Protein AF-A0A1Q3EH24-F1 (afdb_monomer_lite)

Organism: Lentinula edodes (NCBI:txid5353)

Radius of gyration: 20.01 Å; chains: 1; bounding box: 51×44×54 Å

Foldseek 3Di:
DDLVVLVVVLPFFPDKDFPLVVQVVCCVPVVDGAEEEEALLQLLVVQQVVQVVVPDHRDLVSSLVQSLVVLVVCLVSVHAYEHEYEAPDDFQFPVRVPPDPHDPVSVVVSVVSNVVSVHHYHYDPFPSLQVSLQAPGQEYEDPRSLVLLHPHQKYWYDQGCPDPRNITRIHGSVVCQVDPPARAHSLLSLQLCLQCPVRRGHHQPPQDSLQSNLVSPPCLSVVLLVLLVPDDQVVSQVCCLPPNLVVVLCCQAVVVVVSGVDRHNVSSVSRDSRPPPSSNSNRSRHHPDDDDDDD

pLDDT: mean 87.64, std 12.28, range [30.67, 98.25]

Secondary structure (DSSP, 8-state):
--HHHHHHHH-S-SEEEEHHHHHHHHHHHHSSPPEEEEEHHHHHHHHHHHHHHTSSPPPHHHHHHHHHHHHHHHHHTT-EEEEEEP-S--PPPTT-TT-S-S-HHHHHHHHHHHHHTT-EEEE-SS-HHHHHTTS-SSEEE---SGGGGS--S-EEE----SSSS-EEEEE-HHHHHH-SS----HHHHHHHHHHHTTTTS--STT--HHHHHHHTTSSHHHHHHHHHHHS-HHHHHHHIIIIIHHHHHHHHHH-TT--SSS--HHHHHHS-TTPSPHHHHHHHPPPSS------

Sequence (295 aa):
MSEVELLKFIGPPHDFQSLASLADLTMNEKGRQLSLGIDAQYWLYQAYQNVCQSGGPPRNEQILELSLTWVTVLHSMAIDAVFVFTGPFVLDRVDGLYEASIDAKVISSFQCAILEKGFEIHHSLKDTGVELGYLEVDGILSNDVHVFFSMAKMILRNVLPLNNQCNLDVYYPEHLRRRANYPIRPIGLFLIAILTGCGYAPGVPGLTIENAYPLSNTELGVLLCLAAEDLKQERLETYLRETWNPKLRQELSLNPHEFLPLQLPMIAQNVNACFPNSLIVRYLAPYVTYKGTFS

Structure (mmCIF, N/CA/C/O backbone):
data_AF-A0A1Q3EH24-F1
#
_entry.id   AF-A0A1Q3EH24-F1
#
loop_
_atom_site.group_PDB
_atom_site.id
_atom_site.type_symbol
_atom_site.label_atom_id
_atom_site.label_alt_id
_atom_site.label_comp_id
_atom_site.label_asym_id
_atom_site.label_entity_id
_atom_site.label_seq_id
_atom_site.pdbx_PDB_ins_code
_atom_site.Cartn_x
_atom_site.Cartn_y
_atom_site.Cartn_z
_atom_site.occupancy
_atom_site.B_iso_or_equiv
_atom_site.auth_seq_id
_atom_site.auth_comp_id
_atom_site.auth_asym_id
_atom_site.auth_atom_id
_atom_site.pdbx_PDB_model_num
ATOM 1 N N . MET A 1 1 ? 10.845 8.387 -6.878 1.00 67.69 1 MET A N 1
ATOM 2 C CA . MET A 1 1 ? 9.495 8.971 -6.992 1.00 67.69 1 MET A CA 1
ATOM 3 C C . MET A 1 1 ? 8.887 9.001 -5.606 1.00 67.69 1 MET A C 1
ATOM 5 O O . MET A 1 1 ? 9.085 8.043 -4.867 1.00 67.69 1 MET A O 1
ATOM 9 N N . SER A 1 2 ? 8.224 10.091 -5.240 1.00 72.00 2 SER A N 1
ATOM 10 C CA . SER A 1 2 ? 7.518 10.215 -3.957 1.00 72.00 2 SER A CA 1
ATOM 11 C C . SER A 1 2 ? 6.123 9.589 -4.037 1.00 72.00 2 SER A C 1
ATOM 13 O O . SER A 1 2 ? 5.518 9.537 -5.109 1.00 72.00 2 SER A O 1
ATOM 15 N N . GLU A 1 3 ? 5.563 9.166 -2.906 1.00 77.88 3 GLU A N 1
ATOM 16 C CA . GLU A 1 3 ? 4.171 8.689 -2.845 1.00 77.88 3 GLU A CA 1
ATOM 17 C C . GLU A 1 3 ? 3.155 9.731 -3.313 1.00 77.88 3 GLU A C 1
ATOM 19 O O . GLU A 1 3 ? 2.117 9.391 -3.876 1.00 77.88 3 GLU A O 1
ATOM 24 N N . VAL A 1 4 ? 3.485 11.014 -3.146 1.00 82.31 4 VAL A N 1
ATOM 25 C CA . VAL A 1 4 ? 2.684 12.140 -3.634 1.00 82.31 4 VAL A CA 1
ATOM 26 C C . VAL A 1 4 ? 2.529 12.092 -5.155 1.00 82.31 4 VAL A C 1
ATOM 28 O O . VAL A 1 4 ? 1.458 12.400 -5.675 1.00 82.31 4 VAL A O 1
ATOM 31 N N . GLU A 1 5 ? 3.573 11.704 -5.889 1.00 86.25 5 GLU A N 1
ATOM 32 C CA . GLU A 1 5 ? 3.512 11.563 -7.350 1.00 86.25 5 GLU A CA 1
ATOM 33 C C . GLU A 1 5 ? 2.629 10.380 -7.760 1.00 86.25 5 GLU A C 1
ATOM 35 O O . GLU A 1 5 ? 1.825 10.509 -8.685 1.00 86.25 5 GLU A O 1
ATOM 40 N N . LEU A 1 6 ? 2.701 9.263 -7.030 1.00 88.62 6 LEU A N 1
ATOM 41 C CA . LEU A 1 6 ? 1.841 8.106 -7.278 1.00 88.62 6 LEU A CA 1
ATOM 42 C C . LEU A 1 6 ? 0.366 8.409 -6.964 1.00 88.62 6 LEU A C 1
ATOM 44 O O . LEU A 1 6 ? -0.516 8.028 -7.730 1.00 88.62 6 LEU A O 1
ATOM 48 N N . LEU A 1 7 ? 0.085 9.158 -5.894 1.00 89.56 7 LEU A N 1
ATOM 49 C CA . LEU A 1 7 ? -1.272 9.602 -5.571 1.00 89.56 7 LEU A CA 1
ATOM 50 C C . LEU A 1 7 ? -1.823 10.570 -6.629 1.00 89.56 7 LEU A C 1
ATOM 52 O O . LEU A 1 7 ? -2.968 10.430 -7.052 1.00 89.56 7 LEU A O 1
ATOM 56 N N . LYS A 1 8 ? -1.006 11.511 -7.124 1.00 90.50 8 LYS A N 1
ATOM 57 C CA . LYS A 1 8 ? -1.394 12.396 -8.241 1.00 90.50 8 LYS A CA 1
ATOM 58 C C . LYS A 1 8 ? -1.763 11.606 -9.492 1.00 90.50 8 LYS A C 1
ATOM 60 O O . LYS A 1 8 ? -2.712 11.966 -10.181 1.00 90.50 8 LYS A O 1
ATOM 65 N N . PHE A 1 9 ? -1.038 10.526 -9.761 1.00 90.56 9 PHE A N 1
ATOM 66 C CA . PHE A 1 9 ? -1.327 9.621 -10.864 1.00 90.56 9 PHE A CA 1
ATOM 67 C C . PHE A 1 9 ? -2.617 8.814 -10.661 1.00 90.56 9 PHE A C 1
ATOM 69 O O . PHE A 1 9 ? -3.409 8.667 -11.593 1.00 90.56 9 PHE A O 1
ATOM 76 N N . ILE A 1 10 ? -2.877 8.350 -9.434 1.00 91.25 10 ILE A N 1
ATOM 77 C CA . ILE A 1 10 ? -4.169 7.756 -9.053 1.00 91.25 10 ILE A CA 1
ATOM 78 C C . ILE A 1 10 ? -5.306 8.771 -9.234 1.00 91.25 10 ILE A C 1
ATOM 80 O O . ILE A 1 10 ? -6.437 8.384 -9.527 1.00 91.25 10 ILE A O 1
ATOM 84 N N . GLY A 1 11 ? -5.019 10.067 -9.167 1.00 90.00 11 GLY A N 1
ATOM 85 C CA . GLY A 1 11 ? -5.968 11.134 -9.455 1.00 90.00 11 GLY A CA 1
ATOM 86 C C . GLY A 1 11 ? -6.904 11.427 -8.279 1.00 90.00 11 GLY A C 1
ATOM 87 O O . GLY A 1 11 ? -6.681 10.938 -7.175 1.00 90.00 11 GLY A O 1
ATOM 88 N N . PRO A 1 12 ? -7.940 12.252 -8.497 1.00 90.88 12 PRO A N 1
ATOM 89 C CA . PRO A 1 12 ? -8.803 12.728 -7.422 1.00 90.88 12 PRO A CA 1
ATOM 90 C C . PRO A 1 12 ? -9.695 11.615 -6.843 1.00 90.88 12 PRO A C 1
ATOM 92 O O . PRO A 1 12 ? -9.907 10.587 -7.507 1.00 90.88 12 PRO A O 1
ATOM 95 N N . PRO A 1 13 ? -10.258 11.831 -5.638 1.00 91.06 13 PRO A N 1
ATOM 96 C CA . PRO A 1 13 ? -11.286 10.954 -5.093 1.00 91.06 13 PRO A CA 1
ATOM 97 C C . PRO A 1 13 ? -12.517 10.922 -6.000 1.00 91.06 13 PRO A C 1
ATOM 99 O O . PRO A 1 13 ? -12.775 11.842 -6.778 1.00 91.06 13 PRO A O 1
ATOM 102 N N . HIS A 1 14 ? -13.277 9.836 -5.902 1.00 90.50 14 HIS A N 1
ATOM 103 C CA . HIS A 1 14 ? -14.520 9.675 -6.656 1.00 90.50 14 HIS A CA 1
ATOM 104 C C . HIS A 1 14 ? -15.683 10.383 -5.969 1.00 90.50 14 HIS A C 1
ATOM 106 O O . HIS A 1 14 ? -16.631 10.776 -6.641 1.00 90.50 14 HIS A O 1
ATOM 112 N N . ASP A 1 15 ? -15.609 10.509 -4.646 1.00 88.56 15 ASP A N 1
ATOM 113 C CA . ASP A 1 15 ? -16.648 11.114 -3.833 1.00 88.56 15 ASP A CA 1
ATOM 114 C C . ASP A 1 15 ? -16.064 11.694 -2.539 1.00 88.56 15 ASP A C 1
ATOM 116 O O . ASP A 1 15 ? -14.920 11.411 -2.167 1.00 88.56 15 ASP A O 1
ATOM 120 N N . PHE A 1 16 ? -16.879 12.484 -1.855 1.00 88.25 16 PHE A N 1
ATOM 121 C CA . PHE A 1 16 ? -16.607 13.065 -0.554 1.00 88.25 16 PHE A CA 1
ATOM 122 C C . PHE A 1 16 ? -17.795 12.774 0.360 1.00 88.25 16 PHE A C 1
ATOM 124 O O . PHE A 1 16 ? -18.871 13.352 0.198 1.00 88.25 16 PHE A O 1
ATOM 131 N N . GLN A 1 17 ? -17.613 11.856 1.309 1.00 88.94 17 GLN A N 1
ATOM 132 C CA . GLN A 1 17 ? -18.701 11.385 2.168 1.00 88.94 17 GLN A CA 1
ATOM 133 C C . GLN A 1 17 ? -18.321 11.445 3.640 1.00 88.94 17 GLN A C 1
ATOM 135 O O . GLN A 1 17 ? -17.170 11.211 4.007 1.00 88.94 17 GLN A O 1
ATOM 140 N N . SER A 1 18 ? -19.307 11.719 4.495 1.00 89.69 18 SER A N 1
ATOM 141 C CA . SER A 1 18 ? -19.116 11.571 5.935 1.00 89.69 18 SER A CA 1
ATOM 142 C C . SER A 1 18 ? -19.093 10.092 6.316 1.00 89.69 18 SER A C 1
ATOM 144 O O . SER A 1 18 ? -19.821 9.274 5.742 1.00 89.69 18 SER A O 1
ATOM 146 N N . LEU A 1 19 ? -18.293 9.749 7.324 1.00 89.50 19 LEU A N 1
ATOM 147 C CA . LEU A 1 19 ? -18.250 8.384 7.844 1.00 89.50 19 LEU A CA 1
ATOM 148 C C . LEU A 1 19 ? -19.618 7.908 8.371 1.00 89.50 19 LEU A C 1
ATOM 150 O O . LEU A 1 19 ? -19.985 6.753 8.166 1.00 89.50 19 LEU A O 1
ATOM 154 N N . ALA A 1 20 ? -20.394 8.812 8.977 1.00 90.25 20 ALA A N 1
ATOM 155 C CA . ALA A 1 20 ? -21.754 8.529 9.433 1.00 90.25 20 ALA A CA 1
ATOM 156 C C . ALA A 1 20 ? -22.669 8.132 8.265 1.00 90.25 20 ALA A C 1
ATOM 158 O O . ALA A 1 20 ? -23.352 7.115 8.335 1.00 90.25 20 ALA A O 1
ATOM 159 N N . SER A 1 21 ? -22.613 8.879 7.155 1.00 91.88 21 SER A N 1
ATOM 160 C CA . SER A 1 21 ? -23.383 8.567 5.946 1.00 91.88 21 SER A CA 1
ATOM 161 C C . SER A 1 21 ? -23.052 7.171 5.409 1.00 91.88 21 SER A C 1
ATOM 163 O O . SER A 1 21 ? -23.956 6.430 5.035 1.00 91.88 21 SER A O 1
ATOM 165 N N . LEU A 1 22 ? -21.769 6.790 5.388 1.00 92.88 22 LEU A N 1
ATOM 166 C CA . LEU A 1 22 ? -21.338 5.461 4.937 1.00 92.88 22 LEU A CA 1
ATOM 167 C C . LEU A 1 22 ? -21.833 4.341 5.865 1.00 92.88 22 LEU A C 1
ATOM 169 O O . LEU A 1 22 ? -22.234 3.274 5.385 1.00 92.88 22 LEU A O 1
ATOM 173 N N . ALA A 1 23 ? -21.816 4.577 7.180 1.00 93.69 23 ALA A N 1
ATOM 174 C CA . ALA A 1 23 ? -22.335 3.637 8.169 1.00 93.69 23 ALA A CA 1
ATOM 175 C C . ALA A 1 23 ? -23.851 3.436 8.008 1.00 93.69 23 ALA A C 1
ATOM 177 O O . ALA A 1 23 ? -24.307 2.294 7.905 1.00 93.69 23 ALA A O 1
ATOM 178 N N . ASP A 1 24 ? -24.610 4.529 7.880 1.00 94.31 24 ASP A N 1
ATOM 179 C CA . ASP A 1 24 ? -26.061 4.501 7.670 1.00 94.31 24 ASP A CA 1
ATOM 180 C C . ASP A 1 24 ? -26.431 3.795 6.362 1.00 94.31 24 ASP A C 1
ATOM 182 O O . ASP A 1 24 ? -27.310 2.930 6.344 1.00 94.31 24 ASP A O 1
ATOM 186 N N . LEU A 1 25 ? -25.745 4.120 5.260 1.00 94.12 25 LEU A N 1
ATOM 187 C CA . LEU A 1 25 ? -25.948 3.457 3.969 1.00 94.12 25 LEU A CA 1
ATOM 188 C C . LEU A 1 25 ? -25.696 1.952 4.075 1.00 94.12 25 LEU A C 1
ATOM 190 O O . LEU A 1 25 ? -26.518 1.157 3.625 1.00 94.12 25 LEU A O 1
ATOM 194 N N . THR A 1 26 ? -24.603 1.548 4.726 1.00 95.88 26 THR A N 1
ATOM 195 C CA . THR A 1 26 ? -24.270 0.126 4.875 1.00 95.88 26 THR A CA 1
ATOM 196 C C . THR A 1 26 ? -25.303 -0.615 5.717 1.00 95.88 26 THR A C 1
ATOM 198 O O . THR A 1 26 ? -25.721 -1.712 5.338 1.00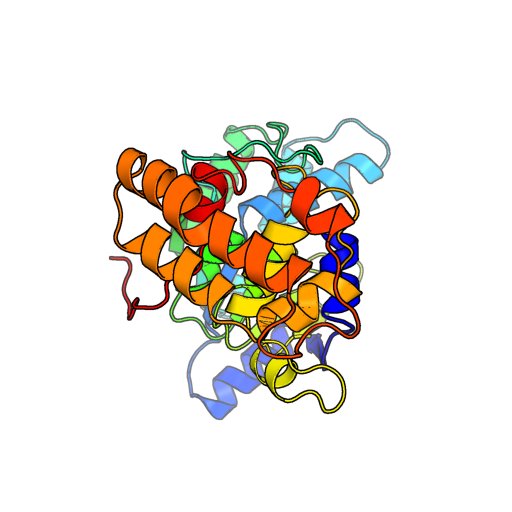 95.88 26 THR A O 1
ATOM 201 N N . MET A 1 27 ? -25.768 -0.007 6.810 1.00 95.62 27 MET A N 1
ATOM 202 C CA . MET A 1 27 ? -26.830 -0.577 7.636 1.00 95.62 27 MET A CA 1
ATOM 203 C C . MET A 1 27 ? -28.131 -0.734 6.842 1.00 95.62 27 MET A C 1
ATOM 205 O O . MET A 1 27 ? -28.746 -1.799 6.874 1.00 95.62 27 MET A O 1
ATOM 209 N N . ASN A 1 28 ? -28.521 0.291 6.0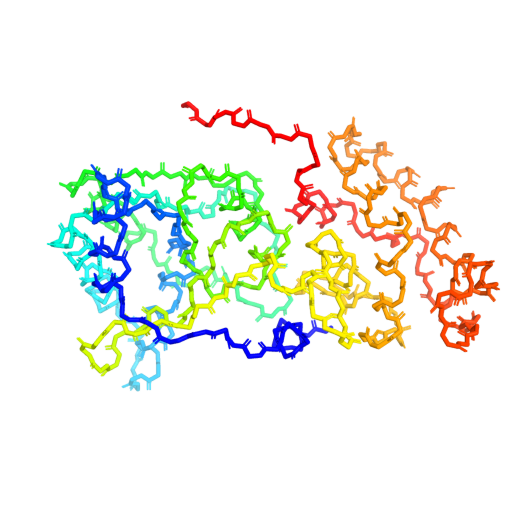82 1.00 95.75 28 ASN A N 1
ATOM 210 C CA . ASN A 1 28 ? -29.748 0.280 5.286 1.00 95.75 28 ASN A CA 1
ATOM 211 C C . ASN A 1 28 ? -29.700 -0.732 4.129 1.00 95.75 28 ASN A C 1
ATOM 213 O O . ASN A 1 28 ? -30.697 -1.400 3.861 1.00 95.75 28 ASN A O 1
ATOM 217 N N . GLU A 1 29 ? -28.561 -0.861 3.445 1.00 95.56 29 GLU A N 1
ATOM 218 C CA . GLU A 1 29 ? -28.426 -1.730 2.269 1.00 95.56 29 GLU A CA 1
ATOM 219 C C . GLU A 1 29 ? -28.095 -3.184 2.621 1.00 95.56 29 GLU A C 1
ATOM 221 O O . GLU A 1 29 ? -28.574 -4.105 1.957 1.00 95.56 29 GLU A O 1
ATOM 226 N N . LYS A 1 30 ? -27.259 -3.410 3.642 1.00 95.19 30 LYS A N 1
ATOM 227 C CA . LYS A 1 30 ? -26.734 -4.743 3.988 1.00 95.19 30 LYS A CA 1
ATOM 228 C C . LYS A 1 30 ? -27.305 -5.310 5.286 1.00 95.19 30 LYS A C 1
ATOM 230 O O . LYS A 1 30 ? -27.058 -6.480 5.574 1.00 95.19 30 LYS A O 1
ATOM 235 N N . GLY A 1 31 ? -28.027 -4.516 6.079 1.00 95.56 31 GLY A N 1
ATOM 236 C CA . GLY A 1 31 ? -28.586 -4.949 7.365 1.00 95.56 31 GLY A CA 1
ATOM 237 C C . GLY A 1 31 ? -27.530 -5.264 8.429 1.00 95.56 31 GLY A C 1
ATOM 238 O O . GLY A 1 31 ? -27.810 -6.020 9.358 1.00 95.56 31 GLY A O 1
ATOM 239 N N . ARG A 1 32 ? -26.307 -4.738 8.281 1.00 95.62 32 ARG A N 1
ATOM 240 C CA . ARG A 1 32 ? -25.202 -4.910 9.232 1.00 95.62 32 ARG A CA 1
ATOM 241 C C . ARG A 1 32 ? -24.347 -3.650 9.325 1.00 95.62 32 ARG A C 1
ATOM 243 O O . ARG A 1 32 ? -24.404 -2.789 8.452 1.00 95.62 32 ARG A O 1
ATOM 250 N N . GLN A 1 33 ? -23.528 -3.586 10.368 1.00 96.56 33 GLN A N 1
ATOM 251 C CA . GLN A 1 33 ? -22.555 -2.518 10.583 1.00 96.56 33 GLN A CA 1
ATOM 252 C C . GLN A 1 33 ? -21.555 -2.428 9.420 1.00 96.56 33 GLN A C 1
ATOM 254 O O . GLN A 1 33 ? -21.226 -3.443 8.793 1.00 96.56 33 GLN A O 1
ATOM 259 N N . LEU A 1 34 ? -21.083 -1.210 9.141 1.00 96.81 34 LEU A N 1
ATOM 260 C CA . LEU A 1 34 ? -19.954 -0.970 8.243 1.00 96.81 34 LEU A CA 1
ATOM 261 C C . LEU A 1 34 ? -18.696 -1.570 8.867 1.00 96.81 34 LEU A C 1
ATOM 263 O O . LEU A 1 34 ? -18.392 -1.241 10.010 1.00 96.81 34 LEU A O 1
ATOM 267 N N . SER A 1 35 ? -17.975 -2.410 8.120 1.00 97.38 35 SER A N 1
ATOM 268 C CA . SER A 1 35 ? -16.697 -2.968 8.570 1.00 97.38 35 SER A CA 1
ATOM 269 C C . SER A 1 35 ? -15.512 -2.263 7.911 1.00 97.38 35 SER A C 1
ATOM 271 O O . SER A 1 35 ? -15.481 -2.109 6.686 1.00 97.38 35 SER A O 1
ATOM 273 N N . LEU A 1 36 ? -14.530 -1.832 8.707 1.00 96.38 36 LEU A N 1
ATOM 274 C CA . LEU A 1 36 ? -13.356 -1.091 8.242 1.00 96.38 36 LEU A CA 1
ATOM 275 C C . LEU A 1 36 ? -12.038 -1.716 8.705 1.00 96.38 36 LEU A C 1
ATOM 277 O O . LEU A 1 36 ? -11.852 -2.033 9.876 1.00 96.38 36 LEU A O 1
ATOM 281 N N . GLY A 1 37 ? -11.082 -1.806 7.783 1.00 96.38 37 GLY A N 1
ATOM 282 C CA . GLY A 1 37 ? -9.670 -1.995 8.106 1.00 96.38 37 GLY A CA 1
ATOM 283 C C . GLY A 1 37 ? -9.007 -0.636 8.289 1.00 96.38 37 GLY A C 1
ATOM 284 O O . GLY A 1 37 ? -9.172 0.242 7.444 1.00 96.38 37 GLY A O 1
ATOM 285 N N . ILE A 1 38 ? -8.264 -0.436 9.369 1.00 95.00 38 ILE A N 1
ATOM 286 C CA . ILE A 1 38 ? -7.708 0.871 9.728 1.00 95.00 38 ILE A CA 1
ATOM 287 C C . ILE A 1 38 ? -6.193 0.777 9.856 1.00 95.00 38 ILE A C 1
ATOM 289 O O . ILE A 1 38 ? -5.683 -0.053 10.604 1.00 95.00 38 ILE A O 1
ATOM 293 N N . ASP A 1 39 ? -5.473 1.669 9.181 1.00 93.06 39 ASP A N 1
ATOM 294 C CA . ASP A 1 39 ? -4.028 1.822 9.357 1.00 93.06 39 ASP A CA 1
ATOM 295 C C . ASP A 1 39 ? -3.717 2.562 10.662 1.00 93.06 39 ASP A C 1
ATOM 297 O O . ASP A 1 39 ? -3.636 3.793 10.715 1.00 93.06 39 ASP A O 1
ATOM 301 N N . ALA A 1 40 ? -3.585 1.802 11.747 1.00 91.94 40 ALA A N 1
ATOM 302 C CA . ALA A 1 40 ? -3.415 2.342 13.089 1.00 91.94 40 ALA A CA 1
ATOM 303 C C . ALA A 1 40 ? -2.067 3.057 13.253 1.00 91.94 40 ALA A C 1
ATOM 305 O O . ALA A 1 40 ? -1.979 4.078 13.941 1.00 91.94 40 ALA A O 1
ATOM 306 N N . GLN A 1 41 ? -1.020 2.550 12.594 1.00 85.75 41 GLN A N 1
ATOM 307 C CA . GLN A 1 41 ? 0.308 3.154 12.653 1.00 85.75 41 GLN A CA 1
ATOM 308 C C . GLN A 1 41 ? 0.329 4.502 11.924 1.00 85.75 41 GLN A C 1
ATOM 310 O O . GLN A 1 41 ? 0.824 5.489 12.478 1.00 85.75 41 GLN A O 1
ATOM 315 N N . TYR A 1 42 ? -0.235 4.570 10.712 1.00 86.00 42 TYR A N 1
ATOM 316 C CA . TYR A 1 42 ? -0.341 5.831 9.979 1.00 86.00 42 TYR A CA 1
ATOM 317 C C . TYR A 1 42 ? -1.212 6.827 10.749 1.00 86.00 42 TYR A C 1
ATOM 319 O O . TYR A 1 42 ? -0.891 8.013 10.808 1.00 86.00 42 TYR A O 1
ATOM 327 N N . TRP A 1 43 ? -2.272 6.357 11.409 1.00 87.94 43 TRP A N 1
ATOM 328 C CA . TRP A 1 43 ? -3.117 7.207 12.242 1.00 87.94 43 TRP A CA 1
ATOM 329 C C . TRP A 1 43 ? -2.342 7.883 13.375 1.00 87.94 43 TRP A C 1
ATOM 331 O O . TRP A 1 43 ? -2.369 9.111 13.506 1.00 87.94 43 TRP A O 1
ATOM 341 N N . LEU A 1 44 ? -1.601 7.098 14.159 1.00 88.19 44 LEU A N 1
ATOM 342 C CA . LEU A 1 44 ? -0.753 7.617 15.230 1.00 88.19 44 LEU A CA 1
ATOM 343 C C . LEU A 1 44 ? 0.291 8.601 14.681 1.00 88.19 44 LEU A C 1
ATOM 345 O O . LEU A 1 44 ? 0.517 9.661 15.269 1.00 88.19 44 LEU A O 1
ATOM 349 N N . TYR A 1 45 ? 0.884 8.293 13.524 1.00 85.31 45 TYR A N 1
ATOM 350 C CA . TYR A 1 45 ? 1.818 9.192 12.847 1.00 85.31 45 TYR A CA 1
ATOM 351 C C . TYR A 1 45 ? 1.160 10.517 12.446 1.00 85.31 45 TYR A C 1
ATOM 353 O O . TYR A 1 45 ? 1.733 11.584 12.661 1.00 85.31 45 TYR A O 1
ATOM 361 N N . GLN A 1 46 ? -0.068 10.490 11.932 1.00 83.88 46 GLN A N 1
ATOM 362 C CA . GLN A 1 46 ? -0.805 11.713 11.627 1.00 83.88 46 GLN A CA 1
ATOM 363 C C . GLN A 1 46 ? -1.099 12.528 12.882 1.00 83.88 46 GLN A C 1
ATOM 365 O O . GLN A 1 46 ? -0.898 13.743 12.870 1.00 83.88 46 GLN A O 1
ATOM 370 N N . ALA A 1 47 ? -1.531 11.891 13.971 1.00 86.56 47 ALA A N 1
ATOM 371 C CA . ALA A 1 47 ? -1.724 12.577 15.246 1.00 86.56 47 ALA A CA 1
ATOM 372 C C . ALA A 1 47 ? -0.422 13.259 15.705 1.00 86.56 47 ALA A C 1
ATOM 374 O O . ALA A 1 47 ? -0.434 14.453 16.001 1.00 86.56 47 ALA A O 1
ATOM 375 N N . TYR A 1 48 ? 0.711 12.552 15.646 1.00 86.50 48 TYR A N 1
ATOM 376 C CA . TYR A 1 48 ? 2.038 13.110 15.924 1.00 86.50 48 TYR A CA 1
ATOM 377 C C . TYR A 1 48 ? 2.356 14.342 15.062 1.00 86.50 48 TYR A C 1
ATOM 379 O O . TYR A 1 48 ? 2.716 15.392 15.597 1.00 86.50 48 TYR A O 1
ATOM 387 N N . GLN A 1 49 ? 2.164 14.258 13.741 1.00 82.88 49 GLN A N 1
ATOM 388 C CA . GLN A 1 49 ? 2.443 15.370 12.826 1.00 82.88 49 GLN A CA 1
ATOM 389 C C . GLN A 1 49 ? 1.593 16.615 13.127 1.00 82.88 49 GLN A C 1
ATOM 391 O O . GLN A 1 49 ? 2.120 17.728 13.112 1.00 82.88 49 GLN A O 1
ATOM 396 N N . ASN A 1 50 ? 0.307 16.454 13.462 1.00 81.75 50 ASN A N 1
ATOM 397 C CA . ASN A 1 50 ? -0.550 17.588 13.841 1.00 81.75 50 ASN A CA 1
ATOM 398 C C . ASN A 1 50 ? -0.071 18.277 15.121 1.00 81.75 50 ASN A C 1
ATOM 400 O O . ASN A 1 50 ? -0.065 19.508 15.210 1.00 81.75 50 ASN A O 1
ATOM 404 N N . VAL A 1 51 ? 0.350 17.493 16.116 1.00 84.19 51 VAL A N 1
ATOM 405 C CA . VAL A 1 51 ? 0.878 18.053 17.364 1.00 84.19 51 VAL A CA 1
ATOM 406 C C . VAL A 1 51 ? 2.171 18.825 17.087 1.00 84.19 51 VAL A C 1
ATOM 408 O O . VAL A 1 51 ? 2.309 19.957 17.550 1.00 84.19 51 VAL A O 1
ATOM 411 N N . CYS A 1 52 ? 3.078 18.283 16.268 1.00 82.50 52 CYS A N 1
ATOM 412 C CA . CYS A 1 52 ? 4.312 18.972 15.866 1.00 82.50 52 CYS A CA 1
ATOM 413 C C . CYS A 1 52 ? 4.046 20.315 15.165 1.00 82.50 52 CYS A C 1
ATOM 415 O O . CYS A 1 52 ? 4.739 21.300 15.424 1.00 82.50 52 CYS A O 1
ATOM 417 N N . GLN A 1 53 ? 3.021 20.385 14.310 1.00 81.31 53 GLN A N 1
ATOM 418 C CA . GLN A 1 53 ? 2.637 21.619 13.610 1.00 81.31 53 GLN A CA 1
ATOM 419 C C . GLN A 1 53 ? 2.063 22.698 14.545 1.00 81.31 53 GLN A C 1
ATOM 421 O O . GLN A 1 53 ? 2.046 23.873 14.183 1.00 81.31 53 GLN A O 1
ATOM 426 N N . SER A 1 54 ? 1.645 22.331 15.760 1.00 77.38 54 SER A N 1
ATOM 427 C CA . SER A 1 54 ? 1.029 23.242 16.734 1.00 77.38 54 SER A CA 1
ATOM 428 C C . SER A 1 54 ? 2.037 24.097 17.528 1.00 77.38 54 SER A C 1
ATOM 430 O O . SER A 1 54 ? 1.636 24.855 18.409 1.00 77.38 54 SER A O 1
ATOM 432 N N . GLY A 1 55 ? 3.340 24.027 17.215 1.00 63.78 55 GLY A N 1
ATOM 433 C CA . GLY A 1 55 ? 4.341 24.991 17.701 1.00 63.78 55 GLY A CA 1
ATOM 434 C C . GLY A 1 55 ? 4.994 24.672 19.054 1.00 63.78 55 GLY A C 1
ATOM 435 O O . GLY A 1 55 ? 5.403 25.588 19.767 1.00 63.78 55 GLY A O 1
ATOM 436 N N . GLY A 1 56 ? 5.132 23.392 19.412 1.00 70.50 56 GLY A N 1
ATOM 437 C CA . GLY A 1 56 ? 5.846 22.932 20.612 1.00 70.50 56 GLY A CA 1
ATOM 438 C C . GLY A 1 56 ? 6.347 21.488 20.472 1.00 70.50 56 GLY A C 1
ATOM 439 O O . GLY A 1 56 ? 6.027 20.836 19.478 1.00 70.50 56 GLY A O 1
ATOM 440 N N . PRO A 1 57 ? 7.140 20.964 21.431 1.00 76.38 57 PRO A N 1
ATOM 441 C CA . PRO A 1 57 ? 7.551 19.565 21.399 1.00 76.38 57 PRO A CA 1
ATOM 442 C C . PRO A 1 57 ? 6.311 18.664 21.514 1.00 76.38 57 PRO A C 1
ATOM 444 O O . PRO A 1 57 ? 5.461 18.925 22.376 1.00 76.38 57 PRO A O 1
ATOM 447 N N . PRO A 1 58 ? 6.196 17.617 20.681 1.00 77.50 58 PRO A N 1
ATOM 448 C CA . PRO A 1 58 ? 5.038 16.742 20.697 1.00 77.50 58 PRO A CA 1
ATOM 449 C C . PRO A 1 58 ? 4.899 16.057 22.054 1.00 77.50 58 PRO A C 1
ATOM 451 O O . PRO A 1 58 ? 5.845 15.456 22.563 1.00 77.50 58 PRO A O 1
ATOM 454 N N . ARG A 1 59 ? 3.715 16.167 22.664 1.00 86.31 59 ARG A N 1
ATOM 455 C CA . ARG A 1 59 ? 3.409 15.510 23.939 1.00 86.31 59 ARG A CA 1
ATOM 456 C C . ARG A 1 59 ? 2.639 14.225 23.686 1.00 86.31 59 ARG A C 1
ATOM 458 O O . ARG A 1 59 ? 1.597 14.248 23.037 1.00 86.31 59 ARG A O 1
ATOM 465 N N . ASN A 1 60 ? 3.108 13.136 24.287 1.00 89.44 60 ASN A N 1
ATOM 466 C CA . ASN A 1 60 ? 2.472 11.817 24.231 1.00 89.44 60 ASN A CA 1
ATOM 467 C C . ASN A 1 60 ? 0.965 11.856 24.543 1.00 89.44 60 ASN A C 1
ATOM 469 O O . ASN A 1 60 ? 0.184 11.205 23.859 1.00 89.44 60 ASN A O 1
ATOM 473 N N . GLU A 1 61 ? 0.554 12.658 25.530 1.00 90.50 61 GLU A N 1
ATOM 474 C CA . GLU A 1 61 ? -0.854 12.826 25.920 1.00 90.50 61 GLU A CA 1
ATOM 475 C C . GLU A 1 61 ? -1.713 13.405 24.789 1.00 90.50 61 GLU A C 1
ATOM 477 O O . GLU A 1 61 ? -2.801 12.903 24.540 1.00 90.50 61 GLU A O 1
ATOM 482 N N . GLN A 1 62 ? -1.206 14.401 24.054 1.00 89.31 62 GLN A N 1
ATOM 483 C CA . GLN A 1 62 ? -1.937 15.040 22.952 1.00 89.31 62 GLN A CA 1
ATOM 484 C C . GLN A 1 62 ? -2.075 14.103 21.748 1.00 89.31 62 GLN A C 1
ATOM 486 O O . GLN A 1 62 ? -3.123 14.053 21.110 1.00 89.31 62 GLN A O 1
ATOM 491 N N . ILE A 1 63 ? -1.022 13.335 21.450 1.00 89.44 63 ILE A N 1
ATOM 492 C CA . ILE A 1 63 ? -1.046 12.321 20.386 1.00 89.44 63 ILE A CA 1
ATOM 493 C C . ILE A 1 63 ? -2.084 11.250 20.724 1.00 89.44 63 ILE A C 1
ATOM 495 O O . ILE A 1 63 ? -2.901 10.886 19.875 1.00 89.44 63 ILE A O 1
ATOM 499 N N . LEU A 1 64 ? -2.067 10.768 21.972 1.00 91.75 64 LEU A N 1
ATOM 500 C CA . LEU A 1 64 ? -3.011 9.768 22.450 1.00 91.75 64 LEU A CA 1
ATOM 501 C C . LEU A 1 64 ? -4.447 10.310 22.418 1.00 91.75 64 LEU A C 1
ATOM 503 O O . LEU A 1 64 ? -5.313 9.657 21.853 1.00 91.75 64 LEU A O 1
ATOM 507 N N . GLU A 1 65 ? -4.700 11.511 22.940 1.00 90.69 65 GLU A N 1
ATOM 508 C CA . GLU A 1 65 ? -6.029 12.140 22.958 1.00 90.69 65 GLU A CA 1
ATOM 509 C C . GLU A 1 65 ? -6.627 12.297 21.549 1.00 90.69 65 GLU A C 1
ATOM 511 O O . GLU A 1 65 ? -7.771 11.894 21.304 1.00 90.69 65 GLU A O 1
ATOM 516 N N . LEU A 1 66 ? -5.842 12.810 20.593 1.00 87.69 66 LEU A N 1
ATOM 517 C CA . LEU A 1 66 ? -6.271 12.937 19.196 1.00 87.69 66 LEU A CA 1
ATOM 518 C C . LEU A 1 66 ? -6.607 11.574 18.574 1.00 87.69 66 LEU A C 1
ATOM 520 O O . LEU A 1 66 ? -7.604 11.451 17.859 1.00 87.69 66 LEU A O 1
ATOM 524 N N . SER A 1 67 ? -5.810 10.547 18.872 1.00 89.25 67 SER A N 1
ATOM 525 C CA . SER A 1 67 ? -6.018 9.191 18.347 1.00 89.25 67 SER A CA 1
ATOM 526 C C . SER A 1 67 ? -7.249 8.522 18.979 1.00 89.25 67 SER A C 1
ATOM 528 O O . SER A 1 67 ? -8.063 7.912 18.285 1.00 89.25 67 SER A O 1
ATOM 530 N N . LEU A 1 68 ? -7.454 8.691 20.290 1.00 91.06 68 LEU A N 1
ATOM 531 C CA . LEU A 1 68 ? -8.591 8.134 21.036 1.00 91.06 68 LEU A CA 1
ATOM 532 C C . LEU A 1 68 ? -9.930 8.796 20.701 1.00 91.06 68 LEU A C 1
ATOM 534 O O . LEU A 1 68 ? -10.979 8.147 20.791 1.00 91.06 68 LEU A O 1
ATOM 538 N N . THR A 1 69 ? -9.907 10.067 20.293 1.00 88.12 69 THR A N 1
ATOM 539 C CA . THR A 1 69 ? -11.108 10.779 19.837 1.00 88.12 69 THR A CA 1
ATOM 540 C C . THR A 1 69 ? -11.801 9.991 18.729 1.00 88.12 69 THR A C 1
ATOM 542 O O . THR A 1 69 ? -13.006 9.755 18.792 1.00 88.12 69 THR A O 1
ATOM 545 N N . TRP A 1 70 ? -11.043 9.486 17.759 1.00 83.31 70 TRP A N 1
ATOM 546 C CA . TRP A 1 70 ? -11.619 8.711 16.669 1.00 83.31 70 TRP A CA 1
ATOM 547 C C . TRP A 1 70 ? -12.031 7.298 17.046 1.00 83.31 70 TRP A C 1
ATOM 549 O O . TRP A 1 70 ? -13.065 6.842 16.573 1.00 83.31 70 TRP A O 1
ATOM 559 N N . VAL A 1 71 ? -11.291 6.616 17.922 1.00 90.81 71 VAL A N 1
ATOM 560 C CA . VAL A 1 71 ? -11.735 5.316 18.458 1.00 90.81 71 VAL A CA 1
ATOM 561 C C . VAL A 1 71 ? -13.116 5.469 19.110 1.00 90.81 71 VAL A C 1
ATOM 563 O O . VAL A 1 71 ? -14.001 4.636 18.921 1.00 90.81 71 VAL A O 1
ATOM 566 N N . THR A 1 72 ? -13.342 6.587 19.804 1.00 90.62 72 THR A N 1
ATOM 567 C CA . THR A 1 72 ? -14.648 6.923 20.388 1.00 90.62 72 THR A CA 1
ATOM 568 C C . THR A 1 72 ? -15.708 7.225 19.323 1.00 90.62 72 THR A C 1
ATOM 570 O O . THR A 1 72 ? -16.843 6.775 19.470 1.00 90.62 72 THR A O 1
ATOM 573 N N . VAL A 1 73 ? -15.356 7.944 18.250 1.00 88.31 73 VAL A N 1
ATOM 574 C CA . VAL A 1 73 ? -16.251 8.217 17.105 1.00 88.31 73 VAL A CA 1
ATOM 575 C C . VAL A 1 73 ? -16.661 6.927 16.388 1.00 88.31 73 VAL A C 1
ATOM 577 O O . VAL A 1 73 ? -17.841 6.722 16.127 1.00 88.31 73 VAL A O 1
ATOM 580 N N . LEU A 1 74 ? -15.716 6.029 16.107 1.00 91.50 74 LEU A N 1
ATOM 581 C CA . LEU A 1 74 ? -15.995 4.739 15.470 1.00 91.50 74 LEU A CA 1
ATOM 582 C C . LEU A 1 74 ? -16.952 3.902 16.322 1.00 91.50 74 LEU A C 1
ATOM 584 O O . LEU A 1 74 ? -17.933 3.358 15.817 1.00 91.50 74 LEU A O 1
ATOM 588 N N . HIS A 1 75 ? -16.700 3.861 17.632 1.00 92.06 75 HIS A N 1
ATOM 589 C CA . HIS A 1 75 ? -17.535 3.124 18.572 1.00 92.06 75 HIS A CA 1
ATOM 590 C C . HIS A 1 75 ? -18.953 3.706 18.669 1.00 92.06 75 HIS A C 1
ATOM 592 O O . HIS A 1 75 ? -19.923 2.952 18.697 1.00 92.06 75 HIS A O 1
ATOM 598 N N . SER A 1 76 ? -19.107 5.036 18.679 1.00 90.94 76 SER A N 1
ATOM 599 C CA . SER A 1 76 ? -20.430 5.674 18.751 1.00 90.94 76 SER A CA 1
ATOM 600 C C . SER A 1 76 ? -21.258 5.509 17.473 1.00 90.94 76 SER A C 1
ATOM 602 O O . SER A 1 76 ? -22.485 5.508 17.547 1.00 90.94 76 SER A O 1
ATOM 604 N N . MET A 1 77 ? -20.604 5.324 16.324 1.00 90.38 77 MET A N 1
ATOM 605 C CA . MET A 1 77 ? -21.244 5.032 15.036 1.00 90.38 77 MET A CA 1
ATOM 606 C C . MET A 1 77 ? -21.551 3.541 14.832 1.00 90.38 77 MET A C 1
ATOM 608 O O . MET A 1 77 ? -22.069 3.176 13.779 1.00 90.38 77 MET A O 1
ATOM 612 N N . ALA A 1 78 ? -21.243 2.685 15.815 1.00 91.44 78 ALA A N 1
ATOM 613 C CA . ALA A 1 78 ? -21.396 1.234 15.716 1.00 91.44 78 ALA A CA 1
ATOM 614 C C . ALA A 1 78 ? -20.713 0.655 14.459 1.00 91.44 78 ALA A C 1
ATOM 616 O O . ALA A 1 78 ? -21.286 -0.174 13.756 1.00 91.44 78 ALA A O 1
ATOM 617 N N . ILE A 1 79 ? -19.506 1.138 14.153 1.00 94.62 79 ILE A N 1
ATOM 618 C CA . ILE A 1 79 ? -18.662 0.621 13.070 1.00 94.62 79 ILE A CA 1
ATOM 619 C C . ILE A 1 79 ? -17.891 -0.587 13.592 1.00 94.62 79 ILE A C 1
ATOM 621 O O . ILE A 1 79 ? -17.358 -0.530 14.694 1.00 94.62 79 ILE A O 1
ATOM 625 N N . ASP A 1 80 ? -17.805 -1.646 12.795 1.00 96.00 80 ASP A N 1
ATOM 626 C CA . ASP A 1 80 ? -16.924 -2.782 13.056 1.00 96.00 80 ASP A CA 1
ATOM 627 C C . ASP A 1 80 ? -15.523 -2.461 12.512 1.00 96.00 80 ASP A C 1
ATOM 629 O O . ASP A 1 80 ? -15.390 -1.978 11.384 1.00 96.00 80 ASP A O 1
ATOM 633 N N . ALA A 1 81 ? -14.471 -2.647 13.307 1.00 96.06 81 ALA A N 1
ATOM 634 C CA . ALA A 1 81 ? -13.140 -2.157 12.955 1.00 96.06 81 ALA A CA 1
ATOM 635 C C . ALA A 1 81 ? -12.014 -3.113 13.353 1.00 96.06 81 ALA A C 1
ATOM 637 O O . ALA A 1 81 ? -11.934 -3.569 14.496 1.00 96.06 81 ALA A O 1
ATOM 638 N N . VAL A 1 82 ? -11.088 -3.308 12.410 1.00 97.19 82 VAL A N 1
ATOM 639 C CA . VAL A 1 82 ? -9.810 -3.999 12.611 1.00 97.19 82 VAL A CA 1
ATOM 640 C C . VAL A 1 82 ? -8.684 -2.979 12.487 1.00 97.19 82 VAL A C 1
ATOM 642 O O . VAL A 1 82 ? -8.455 -2.407 11.417 1.00 97.19 82 VAL A O 1
ATOM 645 N N . PHE A 1 83 ? -7.970 -2.741 13.583 1.00 95.94 83 PHE A N 1
ATOM 646 C CA . PHE A 1 83 ? -6.828 -1.833 13.629 1.00 95.94 83 PHE A CA 1
ATOM 647 C C . PHE A 1 83 ? -5.551 -2.590 13.286 1.00 95.94 83 PHE A C 1
ATOM 649 O O . PHE A 1 83 ? -5.104 -3.446 14.048 1.00 95.94 83 PHE A O 1
ATOM 656 N N . VAL A 1 84 ? -4.940 -2.252 12.154 1.00 94.19 84 VAL A N 1
ATOM 657 C CA . VAL A 1 84 ? -3.694 -2.863 11.697 1.00 94.19 84 VAL A CA 1
ATOM 658 C C . VAL A 1 84 ? -2.512 -2.003 12.117 1.00 94.19 84 VAL A C 1
ATOM 660 O O . VAL A 1 84 ? -2.364 -0.857 11.687 1.00 94.19 84 VAL A O 1
ATOM 663 N N . PHE A 1 85 ? -1.654 -2.572 12.952 1.00 91.44 85 PHE A N 1
ATOM 664 C CA . PHE A 1 85 ? -0.363 -2.006 13.313 1.00 91.44 85 PHE A CA 1
ATOM 665 C C . PHE A 1 85 ? 0.726 -2.621 12.452 1.00 91.44 85 PHE A C 1
ATOM 667 O O . PHE A 1 85 ? 0.666 -3.797 12.094 1.00 91.44 85 PHE A O 1
ATOM 674 N N . THR A 1 86 ? 1.763 -1.837 12.181 1.00 85.69 86 THR A N 1
ATOM 675 C CA . THR A 1 86 ? 2.970 -2.361 11.552 1.00 85.69 86 THR A CA 1
ATOM 676 C C . THR A 1 86 ? 3.592 -3.428 12.456 1.00 85.69 86 THR A C 1
ATOM 678 O O . THR A 1 86 ? 3.769 -3.206 13.658 1.00 85.69 86 THR A O 1
ATOM 681 N N . GLY A 1 87 ? 3.882 -4.609 11.909 1.00 79.88 87 GLY A N 1
ATOM 682 C CA . GLY A 1 87 ? 4.565 -5.660 12.662 1.00 79.88 87 GLY A CA 1
ATOM 683 C C . GLY A 1 87 ? 6.086 -5.490 12.728 1.00 79.88 87 GLY A C 1
ATOM 684 O O . GLY A 1 87 ? 6.630 -4.448 12.372 1.00 79.88 87 GLY A O 1
ATOM 685 N N . PRO A 1 88 ? 6.808 -6.515 13.213 1.00 69.94 88 PRO A N 1
ATOM 686 C CA . PRO A 1 88 ? 8.226 -6.397 13.562 1.00 69.94 88 PRO A CA 1
ATOM 687 C C . PRO A 1 88 ? 9.167 -6.301 12.353 1.00 69.94 88 PRO A C 1
ATOM 689 O O . PRO A 1 88 ? 10.329 -5.931 12.513 1.00 69.94 88 PRO A O 1
ATOM 692 N N . PHE A 1 89 ? 8.699 -6.655 11.155 1.00 68.44 89 PHE A N 1
ATOM 693 C CA . PHE A 1 89 ? 9.482 -6.591 9.926 1.00 68.44 89 PHE A CA 1
ATOM 694 C C . PHE A 1 89 ? 9.135 -5.315 9.168 1.00 68.44 89 PHE A C 1
ATOM 696 O O . PHE A 1 89 ? 8.220 -5.314 8.353 1.00 68.44 89 PHE A O 1
ATOM 703 N N . VAL A 1 90 ? 9.872 -4.240 9.439 1.00 71.12 90 VAL A N 1
ATOM 704 C CA . VAL A 1 90 ? 9.694 -2.942 8.776 1.00 71.12 90 VAL A CA 1
ATOM 705 C C . VAL A 1 90 ? 10.914 -2.655 7.922 1.00 71.12 90 VAL A C 1
ATOM 707 O O . VAL A 1 90 ? 12.046 -2.810 8.379 1.00 71.12 90 VAL A O 1
ATOM 710 N N . LEU A 1 91 ? 10.687 -2.261 6.672 1.00 71.94 91 LEU A N 1
ATOM 711 C CA . LEU A 1 91 ? 11.737 -1.683 5.844 1.00 71.94 91 LEU A CA 1
ATOM 712 C C . LEU A 1 91 ? 11.773 -0.175 6.075 1.00 71.94 91 LEU A C 1
ATOM 714 O O . LEU A 1 91 ? 10.728 0.476 6.055 1.00 71.94 91 LEU A O 1
ATOM 718 N N . ASP A 1 92 ? 12.970 0.375 6.257 1.00 70.56 92 ASP A N 1
ATOM 719 C CA . ASP A 1 92 ? 13.145 1.818 6.400 1.00 70.56 92 ASP A CA 1
ATOM 720 C C . ASP A 1 92 ? 12.691 2.525 5.119 1.00 70.56 92 ASP A C 1
ATOM 722 O O . ASP A 1 92 ? 13.108 2.175 4.006 1.00 70.56 92 ASP A O 1
ATOM 726 N N . ARG A 1 93 ? 11.826 3.530 5.266 1.00 69.50 93 ARG A N 1
ATOM 727 C CA . ARG A 1 93 ? 11.423 4.369 4.140 1.00 69.50 93 ARG A CA 1
ATOM 728 C C . ARG A 1 93 ? 12.458 5.458 3.909 1.00 69.50 93 ARG A C 1
ATOM 730 O O . ARG A 1 93 ? 12.940 6.098 4.838 1.00 69.50 93 ARG A O 1
ATOM 737 N N . VAL A 1 94 ? 12.750 5.721 2.641 1.00 64.56 94 VAL A N 1
ATOM 738 C CA . VAL A 1 94 ? 13.703 6.752 2.200 1.00 64.56 94 VAL A CA 1
ATOM 739 C C . VAL A 1 94 ? 13.221 8.158 2.571 1.00 64.56 94 VAL A C 1
ATOM 741 O O . VAL A 1 94 ? 14.030 9.069 2.718 1.00 64.56 94 VAL A O 1
ATOM 744 N N . ASP A 1 95 ? 11.909 8.344 2.723 1.00 61.12 95 ASP A N 1
ATOM 745 C CA . ASP A 1 95 ? 11.293 9.600 3.154 1.00 61.12 95 ASP A CA 1
ATOM 746 C C . ASP A 1 95 ? 11.283 9.791 4.687 1.00 61.12 95 ASP A C 1
ATOM 748 O O . ASP A 1 95 ? 10.851 10.843 5.159 1.00 61.12 95 ASP A O 1
ATOM 752 N N . GLY A 1 96 ? 11.765 8.807 5.460 1.00 58.78 96 GLY A N 1
ATOM 753 C CA . GLY A 1 96 ? 11.780 8.835 6.926 1.00 58.78 96 GLY A CA 1
ATOM 754 C C . GLY A 1 96 ? 10.391 8.739 7.571 1.00 58.78 96 GLY A C 1
ATOM 755 O O . GLY A 1 96 ? 10.269 8.861 8.794 1.00 58.78 96 GLY A O 1
ATOM 756 N N . LEU A 1 97 ? 9.322 8.521 6.788 1.00 55.41 97 LEU A N 1
ATOM 757 C CA . LEU A 1 97 ? 8.018 8.182 7.355 1.00 55.41 97 LEU A CA 1
ATOM 758 C C . LEU A 1 97 ? 8.167 6.855 8.119 1.00 55.41 97 LEU A C 1
ATOM 760 O O . LEU A 1 97 ? 8.748 5.905 7.608 1.00 55.41 97 LEU A O 1
ATOM 764 N N . TYR A 1 98 ? 7.663 6.821 9.355 1.00 55.44 98 TYR A N 1
ATOM 765 C CA . TYR A 1 98 ? 7.808 5.749 10.361 1.00 55.44 98 TYR A CA 1
ATOM 766 C C . TYR A 1 98 ? 9.086 5.706 11.210 1.00 55.44 98 TYR A C 1
ATOM 768 O O . TYR A 1 98 ? 9.161 4.835 12.079 1.00 55.44 98 TYR A O 1
ATOM 776 N N . GLU A 1 99 ? 10.036 6.642 11.092 1.00 50.53 99 GLU A N 1
ATOM 777 C CA . GLU A 1 99 ? 11.154 6.690 12.050 1.00 50.53 99 GLU A CA 1
ATOM 778 C C . GLU A 1 99 ? 10.651 7.015 13.476 1.00 50.53 99 GLU A C 1
ATOM 780 O O . GLU A 1 99 ? 10.406 8.168 13.837 1.00 50.53 99 GLU A O 1
ATOM 785 N N . ALA A 1 100 ? 10.435 5.949 14.257 1.00 51.81 100 ALA A N 1
ATOM 786 C CA . ALA A 1 100 ? 10.669 5.762 15.696 1.00 51.81 100 ALA A CA 1
ATOM 787 C C . ALA A 1 100 ? 10.251 6.866 16.696 1.00 51.81 100 ALA A C 1
ATOM 789 O O . ALA A 1 100 ? 10.718 6.874 17.834 1.00 51.81 100 ALA A O 1
ATOM 790 N N . SER A 1 101 ? 9.375 7.794 16.319 1.00 64.88 101 SER A N 1
ATOM 791 C CA . SER A 1 101 ? 9.091 9.006 17.105 1.00 64.88 101 SER A CA 1
ATOM 792 C C . SER A 1 101 ? 7.886 8.890 18.039 1.00 64.88 101 SER A C 1
ATOM 794 O O . SER A 1 101 ? 7.674 9.773 18.870 1.00 64.88 101 SER A O 1
ATOM 796 N N . ILE A 1 102 ? 7.111 7.806 17.944 1.00 79.69 102 ILE A N 1
ATOM 797 C CA . ILE A 1 102 ? 5.955 7.581 18.816 1.00 79.69 102 ILE A CA 1
ATOM 798 C C . ILE A 1 102 ? 6.362 6.647 19.947 1.00 79.69 102 ILE A C 1
ATOM 800 O O . ILE A 1 102 ? 6.772 5.511 19.720 1.00 79.69 102 ILE A O 1
ATOM 804 N N . ASP A 1 103 ? 6.243 7.146 21.173 1.00 87.38 103 ASP A N 1
ATOM 805 C CA . ASP A 1 103 ? 6.581 6.411 22.387 1.00 87.38 103 ASP A CA 1
ATOM 806 C C . ASP A 1 103 ? 5.802 5.086 22.468 1.00 87.38 103 ASP A C 1
ATOM 808 O O . ASP A 1 103 ? 4.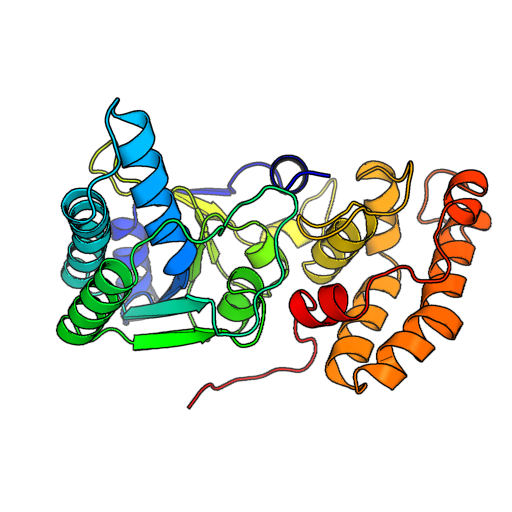580 5.048 22.298 1.00 87.38 103 ASP A O 1
ATOM 812 N N . ALA A 1 104 ? 6.501 3.992 22.781 1.00 88.69 104 ALA A N 1
ATOM 813 C CA . ALA A 1 104 ? 5.906 2.665 22.926 1.00 88.69 104 ALA A CA 1
ATOM 814 C C . ALA A 1 104 ? 4.749 2.633 23.945 1.00 88.69 104 ALA A C 1
ATOM 816 O O . ALA A 1 104 ? 3.809 1.853 23.793 1.00 88.69 104 ALA A O 1
ATOM 817 N N . LYS A 1 105 ? 4.767 3.506 24.961 1.00 91.62 105 LYS A N 1
ATOM 818 C CA . LYS A 1 105 ? 3.662 3.659 25.918 1.00 91.62 105 LYS A CA 1
ATOM 819 C C . LYS A 1 105 ? 2.420 4.275 25.283 1.00 91.62 105 LYS A C 1
ATOM 821 O O . LYS A 1 105 ? 1.318 3.899 25.676 1.00 91.62 105 LYS A O 1
ATOM 826 N N . VAL A 1 106 ? 2.572 5.189 24.321 1.00 92.44 106 VAL A N 1
ATOM 827 C CA . VAL A 1 106 ? 1.439 5.746 23.557 1.00 92.44 106 VAL A CA 1
ATOM 828 C C . VAL A 1 106 ? 0.816 4.649 22.708 1.00 92.44 106 VAL A C 1
ATOM 830 O O . VAL A 1 106 ? -0.396 4.465 22.772 1.00 92.44 106 VAL A O 1
ATOM 833 N N . ILE A 1 107 ? 1.641 3.872 21.998 1.00 92.31 107 ILE A N 1
ATOM 834 C CA . ILE A 1 107 ? 1.179 2.729 21.197 1.00 92.31 107 ILE A CA 1
ATOM 835 C C . ILE A 1 107 ? 0.427 1.732 22.087 1.00 92.31 107 ILE A C 1
ATOM 837 O O . ILE A 1 107 ? -0.724 1.414 21.809 1.00 92.31 107 ILE A O 1
ATOM 841 N N . SER A 1 108 ? 1.027 1.304 23.203 1.00 94.00 108 SER A N 1
ATOM 842 C CA . SER A 1 108 ? 0.398 0.351 24.126 1.00 94.00 108 SER A CA 1
ATOM 843 C C . SER A 1 108 ? -0.907 0.886 24.727 1.00 94.00 108 SER A C 1
ATOM 845 O O . SER A 1 108 ? -1.890 0.154 24.784 1.00 94.00 108 SER A O 1
ATOM 847 N N . SER A 1 109 ? -0.956 2.163 25.121 1.00 95.75 109 SER A N 1
ATOM 848 C CA . SER A 1 109 ? -2.182 2.775 25.658 1.00 95.75 109 SER A CA 1
ATOM 849 C C . SER A 1 109 ? -3.284 2.864 24.600 1.00 95.75 109 SER A C 1
ATOM 851 O O . SER A 1 109 ? -4.451 2.624 24.901 1.00 95.75 109 SER A O 1
ATOM 853 N N . PHE A 1 110 ? -2.918 3.174 23.354 1.00 95.56 110 PHE A N 1
ATOM 85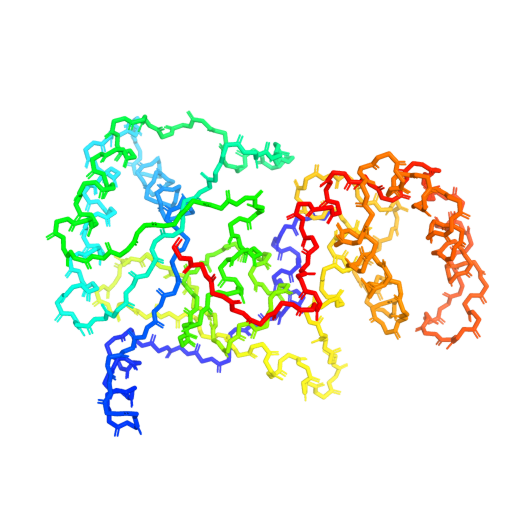4 C CA . PHE A 1 110 ? -3.848 3.207 22.231 1.00 95.56 110 PHE A CA 1
ATOM 855 C C . PHE A 1 110 ? -4.423 1.816 21.940 1.00 95.56 110 PHE A C 1
ATOM 857 O O . PHE A 1 110 ? -5.636 1.670 21.818 1.00 95.56 110 PHE A O 1
ATOM 864 N N . GLN A 1 111 ? -3.574 0.784 21.927 1.00 96.50 111 GLN A N 1
ATOM 865 C CA . GLN A 1 111 ? -4.001 -0.609 21.780 1.00 96.50 111 GLN A CA 1
ATOM 866 C C . GLN A 1 111 ? -4.954 -1.046 22.902 1.00 96.50 111 GLN A C 1
ATOM 868 O O . GLN A 1 111 ? -5.996 -1.631 22.616 1.00 96.50 111 GLN A O 1
ATOM 873 N N . CYS A 1 112 ? -4.657 -0.717 24.166 1.00 96.94 112 CYS A N 1
ATOM 874 C CA . CYS A 1 112 ? -5.563 -1.008 25.281 1.00 96.94 112 CYS A CA 1
ATOM 875 C C . CYS A 1 112 ? -6.948 -0.387 25.061 1.00 96.94 112 CYS A C 1
ATOM 877 O O . CYS A 1 112 ? -7.954 -1.075 25.201 1.00 96.94 112 CYS A O 1
ATOM 879 N N . ALA A 1 113 ? -7.009 0.882 24.654 1.00 96.12 113 ALA A N 1
ATOM 880 C CA . ALA A 1 113 ? -8.280 1.560 24.425 1.00 96.12 113 ALA A CA 1
ATOM 881 C C . ALA A 1 113 ? -9.075 0.983 23.239 1.00 96.12 113 ALA A C 1
ATOM 883 O O . ALA A 1 113 ? -10.302 0.916 23.302 1.00 96.12 113 ALA A O 1
ATOM 884 N N . ILE A 1 114 ? -8.397 0.550 22.170 1.00 97.25 114 ILE A N 1
ATOM 885 C CA . ILE A 1 114 ? -9.025 -0.154 21.038 1.00 97.25 114 ILE A CA 1
ATOM 886 C C . ILE A 1 114 ? -9.708 -1.437 21.539 1.00 97.25 114 ILE A C 1
ATOM 888 O O . ILE A 1 114 ? -10.899 -1.638 21.289 1.00 97.25 114 ILE A O 1
ATOM 892 N N . LEU A 1 115 ? -8.988 -2.254 22.315 1.00 97.38 115 LEU A N 1
ATOM 893 C CA . LEU A 1 115 ? -9.510 -3.504 22.877 1.00 97.38 115 LEU A CA 1
ATOM 894 C C . LEU A 1 115 ? -10.651 -3.263 23.876 1.00 97.38 115 LEU A C 1
ATOM 896 O O . LEU A 1 115 ? -11.651 -3.975 23.853 1.00 97.38 115 LEU A O 1
ATOM 900 N N . GLU A 1 116 ? -10.549 -2.235 24.723 1.00 97.00 116 GLU A N 1
ATOM 901 C CA . GLU A 1 116 ? -11.612 -1.848 25.664 1.00 97.00 116 GLU A CA 1
ATOM 902 C C . GLU A 1 116 ? -12.916 -1.449 24.957 1.00 97.00 116 GLU A C 1
ATOM 904 O O . GLU A 1 116 ? -14.002 -1.637 25.510 1.00 97.00 116 GLU A O 1
ATOM 909 N N . LYS A 1 117 ? -12.832 -0.912 23.733 1.00 95.50 117 LYS A N 1
ATOM 910 C CA . LYS A 1 117 ? -14.000 -0.606 22.889 1.00 95.50 117 LYS A CA 1
ATOM 911 C C . LYS A 1 117 ? -14.524 -1.803 22.098 1.00 95.50 117 LYS A C 1
ATOM 913 O O . LYS A 1 117 ? -15.547 -1.658 21.428 1.00 95.50 117 LYS A O 1
ATOM 918 N N . GLY A 1 118 ? -13.882 -2.965 22.227 1.00 95.88 118 GLY A N 1
ATOM 919 C CA . GLY A 1 118 ? -14.278 -4.215 21.584 1.00 95.88 118 GLY A CA 1
ATOM 920 C C . GLY A 1 118 ? -13.807 -4.357 20.137 1.00 95.88 118 GLY A C 1
ATOM 921 O O . GLY A 1 118 ? -14.336 -5.208 19.431 1.00 95.88 118 GLY A O 1
ATOM 922 N N . PHE A 1 119 ? -12.853 -3.537 19.691 1.00 97.38 119 PHE A N 1
ATOM 923 C CA . PHE A 1 119 ? -12.279 -3.634 18.349 1.00 97.38 119 PHE A CA 1
ATOM 924 C C . PHE A 1 119 ? -11.133 -4.641 18.283 1.00 97.38 119 PHE A C 1
ATOM 926 O O . PHE A 1 119 ? -10.476 -4.932 19.286 1.00 97.38 119 PHE A O 1
ATOM 933 N N . GLU A 1 120 ? -10.871 -5.138 17.078 1.00 96.94 120 GLU A N 1
ATOM 934 C CA . GLU A 1 120 ? -9.792 -6.084 16.813 1.00 96.94 120 GLU A CA 1
ATOM 935 C C . GLU A 1 120 ? -8.471 -5.357 16.532 1.00 96.94 120 GLU A C 1
ATOM 937 O O . GLU A 1 120 ? -8.442 -4.264 15.957 1.00 96.94 120 GLU A O 1
ATOM 942 N N . ILE A 1 121 ? -7.363 -5.988 16.923 1.00 95.94 121 ILE A N 1
ATOM 943 C CA . ILE A 1 121 ? -6.008 -5.551 16.592 1.00 95.94 121 ILE A CA 1
ATOM 944 C C . ILE A 1 121 ? -5.330 -6.637 15.768 1.00 95.94 121 ILE A C 1
ATOM 946 O O . ILE A 1 121 ? -5.235 -7.783 16.202 1.00 95.94 121 ILE A O 1
ATOM 950 N N . HIS A 1 122 ? -4.775 -6.230 14.631 1.00 93.88 122 HIS A N 1
ATOM 951 C CA . HIS A 1 122 ? -3.936 -7.057 13.775 1.00 93.88 122 HIS A CA 1
ATOM 952 C C . HIS A 1 122 ? -2.531 -6.460 13.673 1.00 93.88 122 HIS A C 1
ATOM 954 O O . HIS A 1 122 ? -2.361 -5.240 13.644 1.00 93.88 122 HIS A O 1
ATOM 960 N N . HIS A 1 123 ? -1.514 -7.313 13.597 1.00 90.81 123 HIS A N 1
ATOM 961 C CA . HIS A 1 123 ? -0.131 -6.898 13.369 1.00 90.81 123 HIS A CA 1
ATOM 962 C C . HIS A 1 123 ? 0.336 -7.416 12.014 1.00 90.81 123 HIS A C 1
ATOM 964 O O . HIS A 1 123 ? 0.363 -8.627 11.791 1.00 90.81 123 HIS A O 1
ATOM 970 N N . SER A 1 124 ? 0.720 -6.501 11.125 1.00 89.56 124 SER A N 1
ATOM 971 C CA . SER A 1 124 ? 1.085 -6.843 9.754 1.00 89.56 124 SER A CA 1
ATOM 972 C C . SER A 1 124 ? 2.381 -7.658 9.683 1.00 89.56 124 SER A C 1
ATOM 974 O O . SER A 1 124 ? 3.336 -7.427 10.421 1.00 89.56 124 SER A O 1
ATOM 976 N N . LEU A 1 125 ? 2.453 -8.616 8.766 1.00 85.56 125 LEU A N 1
ATOM 977 C CA . LEU A 1 125 ? 3.694 -9.310 8.399 1.00 85.56 125 LEU A CA 1
ATOM 978 C C . LEU A 1 125 ? 4.406 -8.633 7.222 1.00 85.56 125 LEU A C 1
ATOM 980 O O . LEU A 1 125 ? 5.604 -8.844 7.014 1.00 85.56 125 LEU A O 1
ATOM 984 N N . LYS A 1 126 ? 3.654 -7.864 6.436 1.00 86.12 126 LYS A N 1
ATOM 985 C CA . LYS A 1 126 ? 4.108 -7.058 5.303 1.00 86.12 126 LYS A CA 1
ATOM 986 C C . LYS A 1 126 ? 3.884 -5.576 5.600 1.00 86.12 126 LYS A C 1
ATOM 988 O O . LYS A 1 126 ? 3.592 -5.180 6.731 1.00 86.12 126 LYS A O 1
ATOM 993 N N . ASP A 1 127 ? 4.002 -4.764 4.558 1.00 88.56 127 ASP A N 1
ATOM 994 C CA . ASP A 1 127 ? 3.527 -3.397 4.601 1.00 88.56 127 ASP A CA 1
ATOM 995 C C . ASP A 1 127 ? 2.056 -3.321 5.029 1.00 88.56 127 ASP A C 1
ATOM 997 O O . ASP A 1 127 ? 1.203 -4.030 4.483 1.00 88.56 127 ASP A O 1
ATOM 1001 N N . THR A 1 128 ? 1.765 -2.453 6.001 1.00 89.00 128 THR A N 1
ATOM 1002 C CA . THR A 1 128 ? 0.417 -2.264 6.548 1.00 89.00 128 THR A CA 1
ATOM 1003 C C . THR A 1 128 ? -0.583 -1.903 5.454 1.00 89.00 128 THR A C 1
ATOM 1005 O O . THR A 1 128 ? -1.681 -2.465 5.423 1.00 89.00 128 THR A O 1
ATOM 1008 N N . GLY A 1 129 ? -0.205 -1.016 4.528 1.00 88.69 129 GLY A N 1
ATOM 1009 C CA . GLY A 1 129 ? -1.067 -0.583 3.436 1.00 88.69 129 GLY A CA 1
ATOM 1010 C C . GLY A 1 129 ? -1.449 -1.746 2.523 1.00 88.69 129 GLY A C 1
ATOM 1011 O O . GLY A 1 129 ? -2.614 -1.917 2.159 1.00 88.69 129 GLY A O 1
ATOM 1012 N N . VAL A 1 130 ? -0.483 -2.606 2.206 1.00 89.25 130 VAL A N 1
ATOM 1013 C CA . VAL A 1 130 ? -0.735 -3.808 1.401 1.00 89.25 130 VAL A CA 1
ATOM 1014 C C . VAL A 1 130 ? -1.581 -4.823 2.169 1.00 89.25 130 VAL A C 1
ATOM 1016 O O . VAL A 1 130 ? -2.491 -5.414 1.587 1.00 89.25 130 VAL A O 1
ATOM 1019 N N . GLU A 1 131 ? -1.314 -5.024 3.460 1.00 90.31 131 GLU A N 1
ATOM 1020 C CA . GLU A 1 131 ? -1.960 -6.059 4.269 1.00 90.31 131 GLU A CA 1
ATOM 1021 C C . GLU A 1 131 ? -3.423 -5.760 4.610 1.00 90.31 131 GLU A C 1
ATOM 1023 O O . GLU A 1 131 ? -4.263 -6.662 4.551 1.00 90.31 131 GLU A O 1
ATOM 1028 N N . LEU A 1 132 ? -3.754 -4.485 4.838 1.00 92.00 132 LEU A N 1
ATOM 1029 C CA . LEU A 1 132 ? -5.139 -4.001 4.943 1.00 92.00 132 LEU A CA 1
ATOM 1030 C C . LEU A 1 132 ? -5.998 -4.451 3.755 1.00 92.00 132 LEU A C 1
ATOM 1032 O O . LEU A 1 132 ? -7.193 -4.704 3.892 1.00 92.00 132 LEU A O 1
ATOM 1036 N N . GLY A 1 133 ? -5.361 -4.598 2.597 1.00 88.25 133 GLY A N 1
ATOM 1037 C CA . GLY A 1 133 ? -5.937 -5.098 1.364 1.00 88.25 133 GLY A CA 1
ATOM 1038 C C . GLY A 1 133 ? -6.557 -6.491 1.394 1.00 88.25 133 GLY A C 1
ATOM 1039 O O . GLY A 1 133 ? -7.341 -6.806 0.496 1.00 88.25 133 GLY A O 1
ATOM 1040 N N . TYR A 1 134 ? -6.192 -7.321 2.373 1.00 86.62 134 TYR A N 1
ATOM 1041 C CA . TYR A 1 134 ? -6.669 -8.707 2.497 1.00 86.62 134 TYR A CA 1
ATOM 1042 C C . TYR A 1 134 ? -7.737 -8.890 3.557 1.00 86.62 134 TYR A C 1
ATOM 1044 O O . TYR A 1 134 ? -8.285 -9.986 3.671 1.00 86.62 134 TYR A O 1
ATOM 1052 N N . LEU A 1 135 ? -8.026 -7.849 4.332 1.00 90.25 135 LEU A N 1
ATOM 1053 C CA . LEU A 1 135 ? -9.105 -7.913 5.297 1.00 90.25 135 LEU A CA 1
ATOM 1054 C C . LEU A 1 135 ? -10.439 -8.025 4.555 1.00 90.25 135 LEU A C 1
ATOM 1056 O O . LEU A 1 135 ? -10.686 -7.334 3.562 1.00 90.25 135 LEU A O 1
ATOM 1060 N N . GLU A 1 136 ? -11.327 -8.884 5.050 1.00 91.62 136 GLU A N 1
ATOM 1061 C CA . GLU A 1 136 ? -12.679 -9.047 4.506 1.00 91.62 136 GLU A CA 1
ATOM 1062 C C . GLU A 1 136 ? -13.617 -7.942 5.019 1.00 91.62 136 GLU A C 1
ATOM 1064 O O . GLU A 1 136 ? -14.653 -8.188 5.632 1.00 91.62 136 GLU A O 1
ATOM 1069 N N . VAL A 1 137 ? -13.240 -6.694 4.747 1.00 94.81 137 VAL A N 1
ATOM 1070 C CA . VAL A 1 137 ? -13.927 -5.477 5.199 1.00 94.81 137 VAL A CA 1
ATOM 1071 C C . VAL A 1 137 ? -14.620 -4.754 4.042 1.00 94.81 137 VAL A C 1
ATOM 1073 O O . VAL A 1 137 ? -14.373 -5.024 2.859 1.00 94.81 137 VAL A O 1
ATOM 1076 N N . ASP A 1 138 ? -15.529 -3.834 4.362 1.00 95.94 138 ASP A N 1
ATOM 1077 C CA . ASP A 1 138 ? -16.181 -2.995 3.353 1.00 95.94 138 ASP A CA 1
ATOM 1078 C C . ASP A 1 138 ? -15.251 -1.910 2.810 1.00 95.94 138 ASP A C 1
ATOM 1080 O O . ASP A 1 138 ? -15.335 -1.575 1.625 1.00 95.94 138 ASP A O 1
ATOM 1084 N N . GLY A 1 139 ? -14.359 -1.378 3.649 1.00 95.31 139 GLY A N 1
ATOM 1085 C CA . GLY A 1 139 ? -13.405 -0.353 3.247 1.00 95.31 139 GLY A CA 1
ATOM 1086 C C . GLY A 1 139 ? -12.145 -0.300 4.102 1.00 95.31 139 GLY A C 1
ATOM 1087 O O . GLY A 1 139 ? -12.084 -0.860 5.192 1.00 95.31 139 GLY A O 1
ATOM 1088 N N . ILE A 1 140 ? -11.135 0.391 3.583 1.00 95.75 140 ILE A N 1
ATOM 1089 C CA . ILE A 1 140 ? -9.862 0.644 4.263 1.00 95.75 140 ILE A CA 1
ATOM 1090 C C . ILE A 1 140 ? -9.755 2.130 4.574 1.00 95.75 140 ILE A C 1
ATOM 1092 O O . ILE A 1 140 ? -9.975 2.952 3.690 1.00 95.75 140 ILE A O 1
ATOM 1096 N N . LEU A 1 141 ? -9.369 2.478 5.795 1.00 93.69 141 LEU A N 1
ATOM 1097 C CA . LEU A 1 141 ? -9.091 3.838 6.236 1.00 93.69 141 LEU A CA 1
ATOM 1098 C C . LEU A 1 141 ? -7.576 4.011 6.395 1.00 93.69 141 LEU A C 1
ATOM 1100 O O . LEU A 1 141 ? -6.990 3.559 7.378 1.00 93.69 141 LEU A O 1
ATOM 1104 N N . SER A 1 142 ? -6.931 4.630 5.406 1.00 92.00 142 SER A N 1
ATOM 1105 C CA . SER A 1 142 ? -5.485 4.880 5.422 1.00 92.00 142 SER A CA 1
ATOM 1106 C C . SER A 1 142 ? -5.102 5.975 4.437 1.00 92.00 142 SER A C 1
ATOM 1108 O O . SER A 1 142 ? -5.683 6.102 3.360 1.00 92.00 142 SER A O 1
ATOM 1110 N N . ASN A 1 143 ? -4.072 6.737 4.791 1.00 88.44 143 ASN A N 1
ATOM 1111 C CA . ASN A 1 143 ? -3.434 7.700 3.904 1.00 88.44 143 ASN A CA 1
ATOM 1112 C C . ASN A 1 143 ? -2.134 7.167 3.277 1.00 88.44 143 ASN A C 1
ATOM 1114 O O . ASN A 1 143 ? -1.520 7.877 2.479 1.00 88.44 143 ASN A O 1
ATOM 1118 N N . ASP A 1 144 ? -1.746 5.923 3.541 1.00 88.38 144 ASP A N 1
ATOM 1119 C CA . ASP A 1 144 ? -0.705 5.255 2.761 1.00 88.38 144 ASP A CA 1
ATOM 1120 C C . ASP A 1 144 ? -1.192 5.070 1.310 1.00 88.38 144 ASP A C 1
ATOM 1122 O O . ASP A 1 144 ? -2.387 4.905 1.068 1.00 88.38 144 ASP A O 1
ATOM 1126 N N . VAL A 1 145 ? -0.319 5.187 0.311 1.00 89.75 145 VAL A N 1
ATOM 1127 C CA . VAL A 1 145 ? -0.673 4.966 -1.102 1.00 89.75 145 VAL A CA 1
ATOM 1128 C C . VAL A 1 145 ? -0.591 3.484 -1.500 1.00 89.75 145 VAL A C 1
ATOM 1130 O O . VAL A 1 145 ? -1.223 3.078 -2.477 1.00 89.75 145 VAL A O 1
ATOM 1133 N N . HIS A 1 146 ? 0.126 2.642 -0.751 1.00 90.88 146 HIS A N 1
ATOM 1134 C CA . HIS A 1 146 ? 0.282 1.210 -1.046 1.00 90.88 146 HIS A CA 1
ATOM 1135 C C . HIS A 1 146 ? -1.008 0.419 -0.820 1.00 90.88 146 HIS A C 1
ATOM 1137 O O . HIS A 1 146 ? -1.188 -0.633 -1.432 1.00 90.88 146 HIS A O 1
ATOM 1143 N N . VAL A 1 147 ? -1.985 0.972 -0.091 1.00 92.56 147 VAL A N 1
ATOM 1144 C CA . VAL A 1 147 ? -3.360 0.429 -0.037 1.00 92.56 147 VAL A CA 1
ATOM 1145 C C . VAL A 1 147 ? -4.005 0.295 -1.414 1.00 92.56 147 VAL A C 1
ATOM 1147 O O . VAL A 1 147 ? -4.850 -0.576 -1.614 1.00 92.56 147 VAL A O 1
ATOM 1150 N N . PHE A 1 148 ? -3.591 1.091 -2.405 1.00 93.25 148 PHE A N 1
ATOM 1151 C CA . PHE A 1 148 ? -4.092 0.972 -3.776 1.00 93.25 148 PHE A CA 1
ATOM 1152 C C . PHE A 1 148 ? -3.497 -0.215 -4.549 1.00 93.25 148 PHE A C 1
ATOM 1154 O O . PHE A 1 148 ? -3.975 -0.523 -5.642 1.00 93.25 148 PHE A O 1
ATOM 1161 N N . PHE A 1 149 ? -2.485 -0.902 -4.004 1.00 91.50 149 PHE A N 1
ATOM 1162 C CA . PHE A 1 149 ? -1.978 -2.167 -4.555 1.00 91.50 149 PHE A CA 1
ATOM 1163 C C . PHE A 1 149 ? -2.906 -3.338 -4.230 1.00 91.50 149 PHE A C 1
ATOM 1165 O O . PHE A 1 149 ? -2.807 -4.398 -4.850 1.00 91.50 149 PHE A O 1
ATOM 1172 N N . SER A 1 150 ? -3.836 -3.132 -3.300 1.00 83.81 150 SER A N 1
ATOM 1173 C CA . SER A 1 150 ? -4.807 -4.132 -2.895 1.00 83.81 150 SER A CA 1
ATOM 1174 C C . SER A 1 150 ? -6.042 -4.211 -3.795 1.00 83.81 150 SER A C 1
ATOM 1176 O O . SER A 1 150 ? -6.285 -3.391 -4.683 1.00 83.81 150 SER A O 1
ATOM 1178 N N . MET A 1 151 ? -6.870 -5.217 -3.516 1.00 81.31 151 MET A N 1
ATOM 1179 C CA . MET A 1 151 ? -8.181 -5.417 -4.130 1.00 81.31 151 MET A CA 1
ATOM 1180 C C . MET A 1 151 ? -9.315 -4.787 -3.302 1.00 81.31 151 MET A C 1
ATOM 1182 O O . MET A 1 151 ? -10.463 -5.216 -3.428 1.00 81.31 151 MET A O 1
ATOM 1186 N N . ALA A 1 152 ? -9.011 -3.796 -2.456 1.00 90.06 152 ALA A N 1
ATOM 1187 C CA . ALA A 1 152 ? -9.999 -3.137 -1.611 1.00 90.06 152 ALA A CA 1
ATOM 1188 C C . ALA A 1 152 ? -11.207 -2.635 -2.412 1.00 90.06 152 ALA A C 1
ATOM 1190 O O . ALA A 1 152 ? -11.080 -2.114 -3.523 1.00 90.06 152 ALA A O 1
ATOM 1191 N N . LYS A 1 153 ? -12.399 -2.775 -1.828 1.00 91.56 153 LYS A N 1
ATOM 1192 C CA . LYS A 1 153 ? -13.648 -2.300 -2.442 1.00 91.56 153 LYS A CA 1
ATOM 1193 C C . LYS A 1 153 ? -13.765 -0.782 -2.348 1.00 91.56 153 LYS A C 1
ATOM 1195 O O . LYS A 1 153 ? -14.213 -0.140 -3.295 1.00 91.56 153 LYS A O 1
ATOM 1200 N N . MET A 1 154 ? -13.329 -0.232 -1.219 1.00 94.69 154 MET A N 1
ATOM 1201 C CA . MET A 1 154 ? -13.390 1.183 -0.888 1.00 94.69 154 MET A CA 1
ATOM 1202 C C . MET A 1 154 ? -12.140 1.572 -0.097 1.00 94.69 154 MET A C 1
ATOM 1204 O O . MET A 1 154 ? -11.728 0.851 0.809 1.00 94.69 154 MET A O 1
ATOM 1208 N N . ILE A 1 155 ? -11.534 2.705 -0.439 1.00 95.38 155 ILE A N 1
ATOM 1209 C CA . ILE A 1 155 ? -10.404 3.295 0.286 1.00 95.38 155 ILE A CA 1
ATOM 1210 C C . ILE A 1 155 ? -10.823 4.700 0.712 1.00 95.38 155 ILE A C 1
ATOM 1212 O O . ILE A 1 155 ? -11.257 5.503 -0.113 1.00 95.38 155 ILE A O 1
ATOM 1216 N N . LEU A 1 156 ? -10.694 4.977 2.001 1.00 93.75 156 LEU A N 1
ATOM 1217 C CA . LEU A 1 156 ? -11.067 6.208 2.675 1.00 93.75 156 LEU A CA 1
ATOM 1218 C C . LEU A 1 156 ? -9.794 6.930 3.120 1.00 93.75 156 LEU A C 1
ATOM 1220 O O . LEU A 1 156 ? -8.946 6.351 3.803 1.00 93.75 156 LEU A O 1
ATOM 1224 N N . ARG A 1 157 ? -9.658 8.197 2.728 1.00 91.62 157 ARG A N 1
ATOM 1225 C CA . ARG A 1 157 ? -8.487 9.043 3.017 1.00 91.62 157 ARG A CA 1
ATOM 1226 C C . ARG A 1 157 ? -8.897 10.321 3.759 1.00 91.62 157 ARG A C 1
ATOM 1228 O O . ARG A 1 157 ? -10.077 10.655 3.818 1.00 91.62 157 ARG A O 1
ATOM 1235 N N . ASN A 1 158 ? -7.907 11.044 4.291 1.00 81.12 158 ASN A N 1
ATOM 1236 C CA . ASN A 1 158 ? -8.042 12.295 5.064 1.00 81.12 158 ASN A CA 1
ATOM 1237 C C . ASN A 1 158 ? -8.715 12.150 6.444 1.00 81.12 158 ASN A C 1
ATOM 1239 O O . ASN A 1 158 ? -9.612 12.899 6.810 1.00 81.12 158 ASN A O 1
ATOM 1243 N N . VAL A 1 159 ? -8.209 11.217 7.252 1.00 66.38 159 VAL A N 1
ATOM 1244 C CA . VAL A 1 159 ? -8.722 10.814 8.578 1.00 66.38 159 VAL A CA 1
ATOM 1245 C C . VAL A 1 159 ? -8.567 11.862 9.704 1.00 66.38 159 VAL A C 1
ATOM 1247 O O . VAL A 1 159 ? -8.623 11.525 10.881 1.00 66.38 159 VAL A O 1
ATOM 1250 N N . LEU A 1 160 ? -8.349 13.147 9.414 1.00 64.25 160 LEU A N 1
ATOM 1251 C CA . LEU A 1 160 ? -8.154 14.145 10.474 1.00 64.25 160 LEU A CA 1
ATOM 1252 C C . LEU A 1 160 ? -9.376 15.050 10.643 1.00 64.25 160 LEU A C 1
ATOM 1254 O O . LEU A 1 160 ? -9.844 15.646 9.670 1.00 64.25 160 LEU A O 1
ATOM 1258 N N . PRO A 1 161 ? -9.896 15.205 11.874 1.00 53.12 161 PRO A N 1
ATOM 1259 C CA . PRO A 1 161 ? -11.128 15.922 12.117 1.00 53.12 161 PRO A CA 1
ATOM 1260 C C . PRO A 1 161 ? -10.780 17.386 12.369 1.00 53.12 161 PRO A C 1
ATOM 1262 O O . PRO A 1 161 ? -10.808 17.852 13.500 1.00 53.12 161 PRO A O 1
ATOM 1265 N N . LEU A 1 162 ? -10.428 18.135 11.326 1.00 51.84 162 LEU A N 1
ATOM 1266 C CA . LEU A 1 162 ? -10.280 19.580 11.513 1.00 51.84 162 LEU A CA 1
ATOM 1267 C C . LEU A 1 162 ? -11.650 20.271 11.634 1.00 51.84 162 LEU A C 1
ATOM 1269 O O . LEU A 1 162 ? -11.730 21.320 12.257 1.00 51.84 162 LEU A O 1
ATOM 1273 N N . ASN A 1 163 ? -12.740 19.666 11.126 1.00 47.75 163 ASN A N 1
ATOM 1274 C CA . ASN A 1 163 ? -14.029 20.359 10.964 1.00 47.75 163 ASN A CA 1
ATOM 1275 C C . ASN A 1 163 ? -15.295 19.563 11.372 1.00 47.75 163 ASN A C 1
ATOM 1277 O O . ASN A 1 163 ? -16.340 19.754 10.757 1.00 47.75 163 ASN A O 1
ATOM 1281 N N . ASN A 1 164 ? -15.252 18.681 12.384 1.00 50.53 164 ASN A N 1
ATOM 1282 C CA . ASN A 1 164 ? -16.424 17.977 12.970 1.00 50.53 164 ASN A CA 1
ATOM 1283 C C . ASN A 1 164 ? -17.311 17.119 12.037 1.00 50.53 164 ASN A C 1
ATOM 1285 O O . ASN A 1 164 ? -18.225 16.460 12.519 1.00 50.53 164 ASN A O 1
ATOM 1289 N N . GLN A 1 165 ? -17.069 17.091 10.727 1.00 56.12 165 GLN A N 1
ATOM 1290 C CA . GLN A 1 165 ? -17.937 16.397 9.770 1.00 56.12 165 GLN A CA 1
ATOM 1291 C C . GLN A 1 165 ? -17.425 15.008 9.366 1.00 56.12 165 GLN A C 1
ATOM 1293 O O . GLN A 1 165 ? -18.120 14.315 8.636 1.00 56.12 165 GLN A O 1
ATOM 1298 N N . CYS A 1 166 ? -16.240 14.583 9.839 1.00 74.12 166 CYS A N 1
ATOM 1299 C CA . CYS A 1 166 ? -15.605 13.302 9.475 1.00 74.12 166 CYS A CA 1
ATOM 1300 C C . CYS A 1 166 ? -15.735 12.989 7.974 1.00 74.12 166 CYS A C 1
ATOM 1302 O O . CYS A 1 166 ? -16.047 11.859 7.597 1.00 74.12 166 CYS A O 1
ATOM 1304 N N . ASN A 1 167 ? -15.587 14.016 7.135 1.00 83.75 167 ASN A N 1
ATOM 1305 C CA . ASN A 1 167 ? -15.710 13.858 5.700 1.00 83.75 167 ASN A CA 1
ATOM 1306 C C . ASN A 1 167 ? -14.412 13.276 5.157 1.00 83.75 167 ASN A C 1
ATOM 1308 O O . ASN A 1 167 ? -13.325 13.763 5.473 1.00 83.75 167 ASN A O 1
ATOM 1312 N N . LEU A 1 168 ? -14.556 12.242 4.344 1.00 89.12 168 LEU A N 1
ATOM 1313 C CA . LEU A 1 168 ? -13.468 11.429 3.845 1.00 89.12 168 LEU A CA 1
ATOM 1314 C C . LEU A 1 168 ? -13.461 11.481 2.325 1.00 89.12 168 LEU A C 1
ATOM 1316 O O . LEU A 1 168 ? -14.508 11.470 1.671 1.00 89.12 168 LEU A O 1
ATOM 1320 N N . ASP A 1 169 ? -12.254 11.485 1.779 1.00 92.56 169 ASP A N 1
ATOM 1321 C CA . ASP A 1 169 ? -12.041 11.260 0.359 1.00 92.56 169 ASP A CA 1
ATOM 1322 C C . ASP A 1 169 ? -12.281 9.776 0.072 1.00 92.56 169 ASP A C 1
ATOM 1324 O O . ASP A 1 169 ? -11.584 8.914 0.620 1.00 92.56 169 ASP A O 1
ATOM 1328 N N . VAL A 1 170 ? -13.247 9.473 -0.796 1.00 94.06 170 VAL A N 1
ATOM 1329 C CA . VAL A 1 170 ? -13.640 8.095 -1.109 1.00 94.06 170 VAL A CA 1
ATOM 1330 C C . VAL A 1 170 ? -13.089 7.679 -2.466 1.00 94.06 170 VAL A C 1
ATOM 1332 O O . VAL A 1 170 ? -13.357 8.292 -3.506 1.00 94.06 170 VAL A O 1
ATOM 1335 N N . TYR A 1 171 ? -12.342 6.581 -2.473 1.00 94.19 171 TYR A N 1
ATOM 1336 C CA . TYR A 1 171 ? -11.831 5.946 -3.675 1.00 94.19 171 TYR A CA 1
ATOM 1337 C C . TYR A 1 171 ? -12.431 4.557 -3.848 1.00 94.19 171 TYR A C 1
ATOM 1339 O O . TYR A 1 171 ? -12.436 3.752 -2.922 1.00 94.19 171 TYR A O 1
ATOM 1347 N N . TYR A 1 172 ? -12.852 4.251 -5.074 1.00 92.88 172 TYR A N 1
ATOM 1348 C CA . TYR A 1 172 ? -13.266 2.914 -5.483 1.00 92.88 172 TYR A CA 1
ATOM 1349 C C . TYR A 1 172 ? -12.212 2.353 -6.447 1.00 92.88 172 TYR A C 1
ATOM 1351 O O . TYR A 1 172 ? -12.189 2.756 -7.613 1.00 92.88 172 TYR A O 1
ATOM 1359 N N . PRO A 1 173 ? -11.317 1.446 -6.013 1.00 89.62 173 PRO A N 1
ATOM 1360 C CA . PRO A 1 173 ? -10.269 0.888 -6.878 1.00 89.62 173 PRO A CA 1
ATOM 1361 C C . PRO A 1 173 ? -10.792 0.247 -8.169 1.00 89.62 173 PRO A C 1
ATOM 1363 O O . PRO A 1 173 ? -10.141 0.318 -9.211 1.00 89.62 173 PRO A O 1
ATOM 1366 N N . GLU A 1 174 ? -12.004 -0.313 -8.147 1.00 87.94 174 GLU A N 1
ATOM 1367 C CA . GLU A 1 174 ? -12.693 -0.802 -9.349 1.00 87.94 174 GLU A CA 1
ATOM 1368 C C . GLU A 1 174 ? -12.894 0.287 -10.414 1.00 87.94 174 GLU A C 1
ATOM 1370 O O . GLU A 1 174 ? -12.804 0.010 -11.611 1.00 87.94 174 GLU A O 1
ATOM 1375 N N . HIS A 1 175 ? -13.121 1.537 -10.009 1.00 88.75 175 HIS A N 1
ATOM 1376 C CA . HIS A 1 175 ? -13.287 2.645 -10.945 1.00 88.75 175 HIS A CA 1
ATOM 1377 C C . HIS A 1 175 ? -11.962 3.027 -11.606 1.00 88.75 175 HIS A C 1
ATOM 1379 O O . HIS A 1 175 ? -11.971 3.354 -12.790 1.00 88.75 175 HIS A O 1
ATOM 1385 N N . LEU A 1 176 ? -10.822 2.889 -10.912 1.00 86.19 176 LEU A N 1
ATOM 1386 C CA . LEU A 1 176 ? -9.490 3.111 -11.501 1.00 86.19 176 LEU A CA 1
ATOM 1387 C C . LEU A 1 176 ? -9.240 2.191 -12.704 1.00 86.19 176 LEU A C 1
ATOM 1389 O O . LEU A 1 176 ? -8.637 2.609 -13.690 1.00 86.19 176 LEU A O 1
ATOM 1393 N N . ARG A 1 177 ? -9.777 0.966 -12.669 1.00 83.94 177 ARG A N 1
ATOM 1394 C CA . ARG A 1 177 ? -9.676 -0.010 -13.769 1.00 83.94 177 ARG A CA 1
ATOM 1395 C C . ARG A 1 177 ? -10.544 0.336 -14.971 1.00 83.94 177 ARG A C 1
ATOM 1397 O O . ARG A 1 177 ? -10.263 -0.133 -16.068 1.00 83.94 177 ARG A O 1
ATOM 1404 N N . ARG A 1 178 ? -11.619 1.099 -14.762 1.00 83.88 178 ARG A N 1
ATOM 1405 C CA . ARG A 1 178 ? -12.635 1.415 -15.780 1.00 83.88 178 ARG A CA 1
ATOM 1406 C C . ARG A 1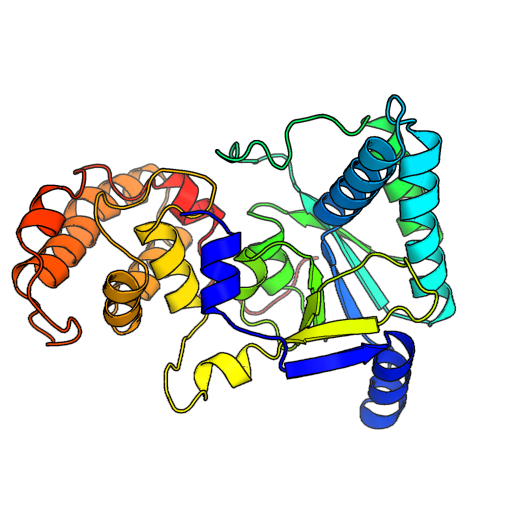 178 ? -12.519 2.840 -16.318 1.00 83.88 178 ARG A C 1
ATOM 1408 O O . ARG A 1 178 ? -13.364 3.261 -17.104 1.00 83.88 178 ARG A O 1
ATOM 1415 N N . ARG A 1 179 ? -11.499 3.597 -15.903 1.00 82.75 179 ARG A N 1
ATOM 1416 C CA . ARG A 1 179 ? -11.266 4.957 -16.403 1.00 82.75 179 ARG A CA 1
ATOM 1417 C C . ARG A 1 179 ? -11.027 4.938 -17.909 1.00 82.75 179 ARG A C 1
ATOM 1419 O O . ARG A 1 179 ? -10.193 4.183 -18.391 1.00 82.75 179 ARG A O 1
ATOM 1426 N N . ALA A 1 180 ? -11.718 5.825 -18.625 1.00 73.50 180 ALA A N 1
ATOM 1427 C CA . ALA A 1 180 ? -11.689 5.875 -20.086 1.00 73.50 180 ALA A CA 1
ATOM 1428 C C . ALA A 1 180 ? -10.296 6.182 -20.664 1.00 73.50 180 ALA A C 1
ATOM 1430 O O . ALA A 1 180 ? -9.919 5.614 -21.681 1.00 73.50 180 ALA A O 1
ATOM 1431 N N . ASN A 1 181 ? -9.530 7.059 -20.009 1.00 74.62 181 ASN A N 1
ATOM 1432 C CA . ASN A 1 181 ? -8.269 7.556 -20.569 1.00 74.62 181 ASN A CA 1
ATOM 1433 C C . ASN A 1 181 ? -7.039 6.786 -20.078 1.00 74.62 181 ASN A C 1
ATOM 1435 O O . ASN A 1 181 ? -6.019 6.780 -20.757 1.00 74.62 181 ASN A O 1
ATOM 1439 N N . TYR A 1 182 ? -7.109 6.202 -18.879 1.00 82.94 182 TYR A N 1
ATOM 1440 C CA . TYR A 1 182 ? -5.939 5.645 -18.198 1.00 82.94 182 TYR A CA 1
ATOM 1441 C C . TYR A 1 182 ? -6.345 4.552 -17.193 1.00 82.94 182 TYR A C 1
ATOM 1443 O O . TYR A 1 182 ? -6.281 4.757 -15.976 1.00 82.94 182 TYR A O 1
ATOM 1451 N N . PRO A 1 183 ? -6.866 3.408 -17.674 1.00 88.38 183 PRO A N 1
ATOM 1452 C CA . PRO A 1 183 ? -7.259 2.315 -16.798 1.00 88.38 183 PRO A CA 1
ATOM 1453 C C . PRO A 1 183 ? -6.021 1.719 -16.124 1.00 88.38 183 PRO A C 1
ATOM 1455 O O . PRO A 1 183 ? -5.028 1.433 -16.792 1.00 88.38 183 PRO A O 1
ATOM 1458 N N . ILE A 1 184 ? -6.070 1.501 -14.811 1.00 90.50 184 ILE A N 1
ATOM 1459 C CA . ILE A 1 184 ? -4.958 0.890 -14.075 1.00 90.50 184 ILE A CA 1
ATOM 1460 C C . ILE A 1 184 ? -5.458 -0.158 -13.083 1.00 90.50 184 ILE A C 1
ATOM 1462 O O . ILE A 1 184 ? -6.446 0.031 -12.371 1.00 90.50 184 ILE A O 1
ATOM 1466 N N . ARG A 1 185 ? -4.768 -1.301 -13.057 1.00 90.94 185 ARG A N 1
ATOM 1467 C CA . ARG A 1 185 ? -5.005 -2.387 -12.099 1.00 90.94 185 ARG A CA 1
ATOM 1468 C C . ARG A 1 185 ? -4.090 -2.217 -10.880 1.00 90.94 185 ARG A C 1
ATOM 1470 O O . ARG A 1 185 ? -2.977 -1.730 -11.056 1.00 90.94 185 ARG A O 1
ATOM 1477 N N . PRO A 1 186 ? -4.479 -2.694 -9.685 1.00 90.94 186 PRO A N 1
ATOM 1478 C CA . PRO A 1 186 ? -3.630 -2.628 -8.491 1.00 90.94 186 PRO A CA 1
ATOM 1479 C C . PRO A 1 186 ? -2.230 -3.227 -8.679 1.00 90.94 186 PRO A C 1
ATOM 1481 O O . PRO A 1 186 ? -1.239 -2.583 -8.357 1.00 90.94 186 PRO A O 1
ATOM 1484 N N . ILE A 1 187 ? -2.128 -4.397 -9.326 1.00 92.62 187 ILE A N 1
ATOM 1485 C CA . ILE A 1 187 ? -0.837 -5.018 -9.689 1.00 92.62 187 ILE A CA 1
ATOM 1486 C C . ILE A 1 187 ? -0.004 -4.103 -10.604 1.00 92.62 187 ILE A C 1
ATOM 1488 O O . ILE A 1 187 ? 1.222 -4.072 -10.526 1.00 92.62 187 ILE A O 1
ATOM 1492 N N . GLY A 1 188 ? -0.669 -3.333 -11.464 1.00 93.81 188 GLY A N 1
ATOM 1493 C CA . GLY A 1 188 ? -0.024 -2.335 -12.304 1.00 93.81 188 GLY A CA 1
ATOM 1494 C C . GLY A 1 188 ? 0.511 -1.146 -11.506 1.00 93.81 188 GLY A C 1
ATOM 1495 O O . GLY A 1 188 ? 1.636 -0.723 -11.751 1.00 93.81 188 GLY A O 1
ATOM 1496 N N . LEU A 1 189 ? -0.247 -0.646 -10.520 1.00 93.88 189 LEU A N 1
ATOM 1497 C CA . LEU A 1 189 ? 0.229 0.387 -9.586 1.00 93.88 189 LEU A CA 1
ATOM 1498 C C . LEU A 1 189 ? 1.430 -0.101 -8.773 1.00 93.88 189 LEU A C 1
ATOM 1500 O O . LEU A 1 189 ? 2.399 0.640 -8.634 1.00 93.88 189 LEU A O 1
ATOM 1504 N N . PHE A 1 190 ? 1.393 -1.349 -8.305 1.00 94.75 190 PHE A N 1
ATOM 1505 C CA . PHE A 1 190 ? 2.527 -1.992 -7.645 1.00 94.75 190 PHE A CA 1
ATOM 1506 C C . PHE A 1 190 ? 3.761 -2.018 -8.558 1.00 94.75 190 PHE A C 1
ATOM 1508 O O . PHE A 1 190 ? 4.833 -1.570 -8.153 1.00 94.75 190 PHE A O 1
ATOM 1515 N N . LEU A 1 191 ? 3.618 -2.462 -9.815 1.00 96.38 191 LEU A N 1
ATOM 1516 C CA . LEU A 1 191 ? 4.735 -2.466 -10.764 1.00 96.38 191 LEU A CA 1
ATOM 1517 C C . LEU A 1 191 ? 5.288 -1.055 -10.990 1.00 96.38 191 LEU A C 1
ATOM 1519 O O . LEU A 1 191 ? 6.501 -0.866 -10.938 1.00 96.38 191 LEU A O 1
ATOM 1523 N N . ILE A 1 192 ? 4.415 -0.069 -11.217 1.00 95.56 192 ILE A N 1
ATOM 1524 C CA . ILE A 1 192 ? 4.817 1.332 -11.382 1.00 95.56 192 ILE A CA 1
ATOM 1525 C C . ILE A 1 192 ? 5.612 1.788 -10.161 1.00 95.56 192 ILE A C 1
ATOM 1527 O O . ILE A 1 192 ? 6.703 2.322 -10.329 1.00 95.56 192 ILE A O 1
ATOM 1531 N N . ALA A 1 193 ? 5.119 1.526 -8.949 1.00 94.25 193 ALA A N 1
ATOM 1532 C CA . ALA A 1 193 ? 5.805 1.897 -7.719 1.00 94.25 193 ALA A CA 1
ATOM 1533 C C . ALA A 1 193 ? 7.198 1.259 -7.625 1.00 94.25 193 ALA A C 1
ATOM 1535 O O . ALA A 1 193 ? 8.162 1.967 -7.342 1.00 94.25 193 ALA A O 1
ATOM 1536 N N . ILE A 1 194 ? 7.344 -0.037 -7.919 1.00 95.50 194 ILE A N 1
ATOM 1537 C CA . ILE A 1 194 ? 8.657 -0.708 -7.944 1.00 95.50 194 ILE A CA 1
ATOM 1538 C C . ILE A 1 194 ? 9.590 -0.056 -8.973 1.00 95.50 194 ILE A C 1
ATOM 1540 O O . ILE A 1 194 ? 10.754 0.218 -8.680 1.00 95.50 194 ILE A O 1
ATOM 1544 N N . LEU A 1 195 ? 9.078 0.228 -10.171 1.00 95.81 195 LEU A N 1
ATOM 1545 C CA . LEU A 1 195 ? 9.836 0.819 -11.271 1.00 95.81 195 LEU A CA 1
ATOM 1546 C C . LEU A 1 195 ? 10.277 2.260 -10.999 1.00 95.81 195 LEU A C 1
ATOM 1548 O O . LEU A 1 195 ? 11.335 2.665 -11.476 1.00 95.81 195 LEU A O 1
ATOM 1552 N N . THR A 1 196 ? 9.506 3.030 -10.235 1.00 92.81 196 THR A N 1
ATOM 1553 C CA . THR A 1 196 ? 9.748 4.464 -10.019 1.00 92.81 196 THR A CA 1
ATOM 1554 C C . THR A 1 196 ? 10.288 4.802 -8.625 1.00 92.81 196 THR A C 1
ATOM 1556 O O . THR A 1 196 ? 10.787 5.913 -8.401 1.00 92.81 196 THR A O 1
ATOM 1559 N N . GLY A 1 197 ? 10.261 3.843 -7.697 1.00 85.81 197 GLY A N 1
ATOM 1560 C CA . GLY A 1 197 ? 10.985 3.891 -6.428 1.00 85.81 197 GLY A CA 1
ATOM 1561 C C . GLY A 1 197 ? 10.160 3.902 -5.136 1.00 85.81 197 GLY A C 1
ATOM 1562 O O . GLY A 1 197 ? 10.719 4.274 -4.123 1.00 85.81 197 GLY A O 1
ATOM 1563 N N . CYS A 1 198 ? 8.881 3.517 -5.146 1.00 78.06 198 CYS A N 1
ATOM 1564 C CA . CYS A 1 198 ? 8.012 3.053 -4.032 1.00 78.06 198 CYS A CA 1
ATOM 1565 C C . CYS A 1 198 ? 8.128 3.621 -2.589 1.00 78.06 198 CYS A C 1
ATOM 1567 O O . CYS A 1 198 ? 7.506 3.062 -1.699 1.00 78.06 198 CYS A O 1
ATOM 1569 N N . GLY A 1 199 ? 8.894 4.675 -2.309 1.00 79.12 199 GLY A N 1
ATOM 1570 C CA . GLY A 1 199 ? 9.220 5.133 -0.954 1.00 79.12 199 GLY A CA 1
ATOM 1571 C C . GLY A 1 199 ? 10.374 4.384 -0.264 1.00 79.12 199 GLY A C 1
ATOM 1572 O O . GLY A 1 199 ? 11.034 4.987 0.572 1.00 79.12 199 GLY A O 1
ATOM 1573 N N . TYR A 1 200 ? 10.690 3.132 -0.628 1.00 81.19 200 TYR A N 1
ATOM 1574 C CA . TYR A 1 200 ? 11.706 2.309 0.074 1.00 81.19 200 TYR A CA 1
ATOM 1575 C C . TYR A 1 200 ? 13.052 2.164 -0.649 1.00 81.19 200 TYR A C 1
ATOM 1577 O O . TYR A 1 200 ? 14.057 1.819 -0.033 1.00 81.19 200 TYR A O 1
ATOM 1585 N N . ALA A 1 201 ? 13.108 2.388 -1.963 1.00 85.12 201 ALA A N 1
ATOM 1586 C CA . ALA A 1 201 ? 14.352 2.280 -2.727 1.00 85.12 201 ALA A CA 1
ATOM 1587 C C . ALA A 1 201 ? 14.317 3.138 -3.986 1.00 85.12 201 ALA A C 1
ATOM 1589 O O . ALA A 1 201 ? 13.246 3.398 -4.523 1.00 85.12 201 ALA A O 1
ATOM 1590 N N . PRO A 1 202 ? 15.477 3.530 -4.535 1.00 84.75 202 PRO A N 1
ATOM 1591 C CA . PRO A 1 202 ? 15.496 4.139 -5.855 1.00 84.75 202 PRO A CA 1
ATOM 1592 C C . PRO A 1 202 ? 14.891 3.187 -6.902 1.00 84.75 202 PRO A C 1
ATOM 1594 O O . PRO A 1 202 ? 15.188 1.991 -6.922 1.00 84.75 202 PRO A O 1
ATOM 1597 N N . GLY A 1 203 ? 14.043 3.734 -7.777 1.00 91.75 203 GLY A N 1
ATOM 1598 C CA . GLY A 1 203 ? 13.534 3.034 -8.957 1.00 91.75 203 GLY A CA 1
ATOM 1599 C C . GLY A 1 203 ? 14.579 2.942 -10.073 1.00 91.75 203 GLY A C 1
ATOM 1600 O O . GLY A 1 203 ? 15.769 3.193 -9.870 1.00 91.75 203 GLY A O 1
ATOM 1601 N N . VAL A 1 204 ? 14.131 2.626 -11.286 1.00 95.25 204 VAL A N 1
ATOM 1602 C CA . VAL A 1 204 ? 14.982 2.617 -12.481 1.00 95.25 204 VAL A CA 1
ATOM 1603 C C . VAL A 1 204 ? 15.380 4.058 -12.844 1.00 95.25 204 VAL A C 1
ATOM 1605 O O . VAL A 1 204 ? 14.502 4.895 -13.072 1.00 95.25 204 VAL A O 1
ATOM 1608 N N . PRO A 1 205 ? 16.685 4.379 -12.945 1.00 93.94 205 PRO A N 1
ATOM 1609 C CA . PRO A 1 205 ? 17.128 5.730 -13.274 1.00 93.94 205 PRO A CA 1
ATOM 1610 C C . PRO A 1 205 ? 16.584 6.223 -14.621 1.00 93.94 205 PRO A C 1
ATOM 1612 O O . PRO A 1 205 ? 16.750 5.570 -15.652 1.00 93.94 205 PRO A O 1
ATOM 1615 N N . GLY A 1 206 ? 15.964 7.405 -14.612 1.00 91.75 206 GLY A N 1
ATOM 1616 C CA . GLY A 1 206 ? 15.392 8.038 -15.805 1.00 91.75 206 GLY A CA 1
ATOM 1617 C C . GLY A 1 206 ? 14.023 7.498 -16.234 1.00 91.75 206 GLY A C 1
ATOM 1618 O O . GLY A 1 206 ? 13.458 8.007 -17.200 1.00 91.75 206 GLY A O 1
ATOM 1619 N N . LEU A 1 207 ? 13.467 6.506 -15.530 1.00 93.50 207 LEU A N 1
ATOM 1620 C CA . LEU A 1 207 ? 12.130 5.993 -15.808 1.00 93.50 207 LEU A CA 1
ATOM 1621 C C . LEU A 1 207 ? 11.072 6.824 -15.066 1.00 93.50 207 LEU A C 1
ATOM 1623 O O . LEU A 1 207 ? 11.045 6.874 -13.837 1.00 93.50 207 LEU A O 1
ATOM 1627 N N . THR A 1 208 ? 10.201 7.486 -15.825 1.00 91.81 208 THR A N 1
ATOM 1628 C CA . THR A 1 208 ? 9.091 8.291 -15.294 1.00 91.81 208 THR A CA 1
ATOM 1629 C C . THR A 1 208 ? 7.807 7.469 -15.193 1.00 91.81 208 THR A C 1
ATOM 1631 O O . THR A 1 208 ? 7.737 6.350 -15.706 1.00 91.81 208 THR A O 1
ATOM 1634 N N . ILE A 1 209 ? 6.766 8.016 -14.555 1.00 91.88 209 ILE A N 1
ATOM 1635 C CA . ILE A 1 209 ? 5.483 7.315 -14.416 1.00 91.88 209 ILE A CA 1
ATOM 1636 C C . ILE A 1 209 ? 4.788 7.109 -15.765 1.00 91.88 209 ILE A C 1
ATOM 1638 O O . ILE A 1 209 ? 4.192 6.060 -15.996 1.00 91.88 209 ILE A O 1
ATOM 1642 N N . GLU A 1 210 ? 4.945 8.057 -16.688 1.00 90.81 210 GLU A N 1
ATOM 1643 C CA . GLU A 1 210 ? 4.397 8.001 -18.046 1.00 90.81 210 GLU A CA 1
ATOM 1644 C C . GLU A 1 210 ? 5.014 6.859 -18.857 1.00 90.81 210 GLU A C 1
ATOM 1646 O O . GLU A 1 210 ? 4.334 6.256 -19.681 1.00 90.81 210 GLU A O 1
ATOM 1651 N N . ASN A 1 211 ? 6.284 6.535 -18.593 1.00 91.88 211 ASN A N 1
ATOM 1652 C CA . ASN A 1 211 ? 6.988 5.419 -19.223 1.00 91.88 211 ASN A CA 1
ATOM 1653 C C . ASN A 1 211 ? 6.821 4.103 -18.443 1.00 91.88 211 ASN A C 1
ATOM 1655 O O . ASN A 1 211 ? 6.903 3.026 -19.030 1.00 91.88 211 ASN A O 1
ATOM 1659 N N . ALA A 1 212 ? 6.571 4.163 -17.133 1.00 94.81 212 ALA A N 1
ATOM 1660 C CA . ALA A 1 212 ? 6.315 2.985 -16.305 1.00 94.81 212 ALA A CA 1
ATOM 1661 C C . ALA A 1 212 ? 4.889 2.445 -16.483 1.00 94.81 212 ALA A C 1
ATOM 1663 O O . ALA A 1 212 ? 4.678 1.235 -16.431 1.00 94.81 212 ALA A O 1
ATOM 1664 N N . TYR A 1 213 ? 3.900 3.311 -16.712 1.00 95.00 213 TYR A N 1
ATOM 1665 C CA . TYR A 1 213 ? 2.516 2.874 -16.865 1.00 95.00 213 TYR A CA 1
ATOM 1666 C C . TYR A 1 213 ? 2.289 1.919 -18.034 1.00 95.00 213 TYR A C 1
ATOM 1668 O O . TYR A 1 213 ? 1.623 0.910 -17.812 1.00 95.00 213 TYR A O 1
ATOM 1676 N N . PRO A 1 214 ? 2.807 2.145 -19.252 1.00 94.75 214 PRO A N 1
ATOM 1677 C CA . PRO A 1 214 ? 2.561 1.196 -20.324 1.00 94.75 214 PRO A CA 1
ATOM 1678 C C . PRO A 1 214 ? 3.097 -0.202 -19.998 1.00 94.75 214 PRO A C 1
ATOM 1680 O O . PRO A 1 214 ? 2.448 -1.193 -20.327 1.00 94.75 214 PRO A O 1
ATOM 1683 N N . LEU A 1 215 ? 4.195 -0.290 -19.234 1.00 95.81 215 LEU A N 1
ATOM 1684 C CA . LEU A 1 215 ? 4.727 -1.557 -18.722 1.00 95.81 215 LEU A CA 1
ATOM 1685 C C . LEU A 1 215 ? 3.767 -2.256 -17.749 1.00 95.81 215 LEU A C 1
ATOM 1687 O O . LEU A 1 215 ? 3.829 -3.475 -17.615 1.00 95.81 215 LEU A O 1
ATOM 1691 N N . SER A 1 216 ? 2.842 -1.535 -17.111 1.00 93.75 216 SER A N 1
ATOM 1692 C CA . SER A 1 216 ? 1.788 -2.126 -16.271 1.00 93.75 216 SER A CA 1
ATOM 1693 C C . SER A 1 216 ? 0.798 -3.006 -17.041 1.00 93.75 216 SER A C 1
ATOM 1695 O O . SER A 1 216 ? 0.103 -3.813 -16.424 1.00 93.75 216 SER A O 1
ATOM 1697 N N . ASN A 1 217 ? 0.766 -2.896 -18.375 1.00 91.31 217 ASN A N 1
ATOM 1698 C CA . ASN A 1 217 ? -0.021 -3.765 -19.253 1.00 91.31 217 ASN A CA 1
ATOM 1699 C C . ASN A 1 217 ? 0.721 -5.052 -19.656 1.00 91.31 217 ASN A C 1
ATOM 1701 O O . ASN A 1 217 ? 0.131 -5.922 -20.294 1.00 91.31 217 ASN A O 1
ATOM 1705 N N . THR A 1 218 ? 1.993 -5.194 -19.274 1.00 94.25 218 THR A N 1
ATOM 1706 C CA . THR A 1 218 ? 2.768 -6.428 -19.464 1.00 94.25 218 THR A CA 1
ATOM 1707 C C . THR A 1 218 ? 2.507 -7.429 -18.333 1.00 94.25 218 THR A C 1
ATOM 1709 O O . THR A 1 218 ? 1.889 -7.121 -17.312 1.00 94.25 218 THR A O 1
ATOM 1712 N N . GLU A 1 219 ? 3.057 -8.635 -18.465 1.00 94.69 219 GLU A N 1
ATOM 1713 C CA . GLU A 1 219 ? 3.049 -9.637 -17.394 1.00 94.69 219 GLU A CA 1
ATOM 1714 C C . GLU A 1 219 ? 4.004 -9.320 -16.225 1.00 94.69 219 GLU A C 1
ATOM 1716 O O . GLU A 1 219 ? 3.937 -9.986 -15.192 1.00 94.69 219 GLU A O 1
ATOM 1721 N N . LEU A 1 220 ? 4.877 -8.307 -16.340 1.00 96.81 220 LEU A N 1
ATOM 1722 C CA . LEU A 1 220 ? 5.961 -8.054 -15.381 1.00 96.81 220 LEU A CA 1
ATOM 1723 C C . LEU A 1 220 ? 5.464 -7.905 -13.937 1.00 96.81 220 LEU A C 1
ATOM 1725 O O . LEU A 1 220 ? 6.073 -8.467 -13.027 1.00 96.81 220 LEU A O 1
ATOM 1729 N N . GLY A 1 221 ? 4.358 -7.188 -13.721 1.00 95.69 221 GLY A N 1
ATOM 1730 C CA . GLY A 1 221 ? 3.788 -7.000 -12.384 1.00 95.69 221 GLY A CA 1
ATOM 1731 C C . GLY A 1 221 ? 3.265 -8.305 -11.781 1.00 95.69 221 GLY A C 1
ATOM 1732 O O . GLY A 1 221 ? 3.525 -8.595 -10.616 1.00 95.69 221 GLY A O 1
ATOM 1733 N N . VAL A 1 222 ? 2.590 -9.128 -12.588 1.00 95.00 222 VAL A N 1
ATOM 1734 C CA . VAL A 1 222 ? 2.067 -10.435 -12.157 1.00 95.00 222 VAL A CA 1
ATOM 1735 C C . VAL A 1 222 ? 3.216 -11.384 -11.819 1.00 95.00 222 VAL A C 1
ATOM 1737 O O . VAL A 1 222 ? 3.183 -12.027 -10.775 1.00 95.00 222 VAL A O 1
ATOM 1740 N N . LEU A 1 223 ? 4.260 -11.421 -12.653 1.00 96.56 223 LEU A N 1
ATOM 1741 C CA . LEU A 1 223 ? 5.445 -12.247 -12.413 1.00 96.56 223 LEU A CA 1
ATOM 1742 C C . LEU A 1 223 ? 6.160 -11.884 -11.105 1.00 96.56 223 LEU A C 1
ATOM 1744 O O . LEU A 1 223 ? 6.612 -12.787 -10.406 1.00 96.56 223 LEU A O 1
ATOM 1748 N N . LEU A 1 224 ? 6.247 -10.593 -10.755 1.00 96.00 224 LEU A N 1
ATOM 1749 C CA . LEU A 1 224 ? 6.798 -10.174 -9.460 1.00 96.00 224 LEU A CA 1
ATOM 1750 C C . LEU A 1 224 ? 5.968 -10.709 -8.296 1.00 96.00 224 LEU A C 1
ATOM 1752 O O . LEU A 1 224 ? 6.541 -11.232 -7.344 1.00 96.00 224 LEU A O 1
ATOM 1756 N N . CYS A 1 225 ? 4.642 -10.573 -8.371 1.00 94.06 225 CYS A N 1
ATOM 1757 C CA . CYS A 1 225 ? 3.761 -10.983 -7.282 1.00 94.06 225 CYS A CA 1
ATOM 1758 C C . CYS A 1 225 ? 3.819 -12.503 -7.075 1.00 94.06 225 CYS A C 1
ATOM 1760 O O . CYS A 1 225 ? 4.094 -12.949 -5.966 1.00 94.06 225 CYS A O 1
ATOM 1762 N N . LEU A 1 226 ? 3.694 -13.287 -8.153 1.00 94.75 226 LEU A N 1
ATOM 1763 C CA . LEU A 1 226 ? 3.796 -14.750 -8.092 1.00 94.75 226 LEU A CA 1
ATOM 1764 C C . LEU A 1 226 ? 5.160 -15.206 -7.558 1.00 94.75 226 LEU A C 1
ATOM 1766 O O . LEU A 1 226 ? 5.240 -16.057 -6.679 1.00 94.75 226 LEU A O 1
ATOM 1770 N N . ALA A 1 227 ? 6.255 -14.606 -8.034 1.00 95.38 227 ALA A N 1
ATOM 1771 C CA . ALA A 1 227 ? 7.587 -14.945 -7.541 1.00 95.38 227 ALA A CA 1
ATOM 1772 C C . ALA A 1 227 ? 7.764 -14.600 -6.052 1.00 95.38 227 ALA A C 1
ATOM 1774 O O . ALA A 1 227 ? 8.429 -15.341 -5.326 1.00 95.38 227 ALA A O 1
ATOM 1775 N N . ALA A 1 228 ? 7.187 -13.486 -5.592 1.00 94.25 228 ALA A N 1
ATOM 1776 C CA . ALA A 1 228 ? 7.232 -13.076 -4.192 1.00 94.25 228 ALA A CA 1
ATOM 1777 C C . ALA A 1 228 ? 6.467 -14.037 -3.269 1.00 94.25 228 ALA A C 1
ATOM 1779 O O . ALA A 1 228 ? 6.912 -14.271 -2.140 1.00 94.25 228 ALA A O 1
ATOM 1780 N N . GLU A 1 229 ? 5.348 -14.583 -3.750 1.00 90.94 229 GLU A N 1
ATOM 1781 C CA . GLU A 1 229 ? 4.531 -15.579 -3.051 1.00 90.94 229 GLU A CA 1
ATOM 1782 C C . GLU A 1 229 ? 5.207 -16.957 -3.019 1.00 90.94 229 GLU A C 1
ATOM 1784 O O . GLU A 1 229 ? 5.369 -17.542 -1.947 1.00 90.94 229 GLU A O 1
ATOM 1789 N N . ASP A 1 230 ? 5.646 -17.456 -4.176 1.00 92.75 230 ASP A N 1
ATOM 1790 C CA . ASP A 1 230 ? 6.023 -18.864 -4.343 1.00 92.75 230 ASP A CA 1
ATOM 1791 C C . ASP A 1 230 ? 7.484 -19.161 -3.985 1.00 92.75 230 ASP A C 1
ATOM 1793 O O . ASP A 1 230 ? 7.840 -20.279 -3.591 1.00 92.75 230 ASP A O 1
ATOM 1797 N N . LEU A 1 231 ? 8.378 -18.184 -4.157 1.00 95.56 231 LEU A N 1
ATOM 1798 C CA . LEU A 1 231 ? 9.811 -18.407 -3.996 1.00 95.56 231 LEU A CA 1
ATOM 1799 C C . LEU A 1 231 ? 10.279 -18.017 -2.598 1.00 95.56 231 LEU A C 1
ATOM 1801 O O . LEU A 1 231 ? 9.876 -17.006 -2.027 1.00 95.56 231 LEU A O 1
ATOM 1805 N N . LYS A 1 232 ? 11.229 -18.787 -2.060 1.00 95.00 232 LYS A N 1
ATOM 1806 C CA . LYS A 1 232 ? 12.034 -18.367 -0.901 1.00 95.00 232 LYS A CA 1
ATOM 1807 C C . LYS A 1 232 ? 12.981 -17.233 -1.291 1.00 95.00 232 LYS A C 1
ATOM 1809 O O . LYS A 1 232 ? 13.330 -17.105 -2.460 1.00 95.00 232 LYS A O 1
ATOM 1814 N N . GLN A 1 233 ? 13.450 -16.468 -0.308 1.00 92.88 233 GLN A N 1
ATOM 1815 C CA . GLN A 1 233 ? 14.227 -15.243 -0.517 1.00 92.88 233 GLN A CA 1
ATOM 1816 C C . GLN A 1 233 ? 15.423 -15.395 -1.480 1.00 92.88 233 GLN A C 1
ATOM 1818 O O . GLN A 1 233 ? 15.501 -14.675 -2.468 1.00 92.88 233 GLN A O 1
ATOM 1823 N N . GLU A 1 234 ? 16.297 -16.382 -1.270 1.00 93.56 234 GLU A N 1
ATOM 1824 C CA . GLU A 1 234 ? 17.465 -16.620 -2.143 1.00 93.56 234 GLU A CA 1
ATOM 1825 C C . GLU A 1 234 ? 17.069 -16.979 -3.589 1.00 93.56 234 GLU A C 1
ATOM 1827 O O . GLU A 1 234 ? 17.690 -16.555 -4.568 1.00 93.56 234 GLU A O 1
ATOM 1832 N N . ARG A 1 235 ? 15.987 -17.755 -3.741 1.00 97.00 235 ARG A N 1
ATOM 1833 C CA . ARG A 1 235 ? 15.452 -18.129 -5.058 1.00 97.00 235 ARG A CA 1
ATOM 1834 C C . ARG A 1 235 ? 14.772 -16.951 -5.742 1.00 97.00 235 ARG A C 1
ATOM 1836 O O . ARG A 1 235 ? 14.889 -16.830 -6.956 1.00 97.00 235 ARG A O 1
ATOM 1843 N N . LEU A 1 236 ? 14.105 -16.088 -4.978 1.00 96.75 236 LEU A N 1
ATOM 1844 C CA . LEU A 1 236 ? 13.525 -14.846 -5.477 1.00 96.75 236 LEU A CA 1
ATOM 1845 C C . LEU A 1 236 ? 14.625 -13.940 -6.037 1.00 96.75 236 LEU A C 1
ATOM 1847 O O . LEU A 1 236 ? 14.505 -13.478 -7.162 1.00 96.75 236 LEU A O 1
ATOM 1851 N N . GLU A 1 237 ? 15.727 -13.747 -5.314 1.00 96.62 237 GLU A N 1
ATOM 1852 C CA . GLU A 1 237 ? 16.866 -12.946 -5.795 1.00 96.62 237 GLU A CA 1
ATOM 1853 C C . GLU A 1 237 ? 17.457 -13.479 -7.098 1.00 96.62 237 GLU A C 1
ATOM 1855 O O . GLU A 1 237 ? 17.727 -12.712 -8.026 1.00 96.62 237 GLU A O 1
ATOM 1860 N N . THR A 1 238 ? 17.612 -14.800 -7.184 1.00 97.12 238 THR A N 1
ATOM 1861 C CA . THR A 1 238 ? 18.100 -15.470 -8.394 1.00 97.12 238 THR A CA 1
ATOM 1862 C C . THR A 1 238 ? 17.121 -15.278 -9.554 1.00 97.12 238 THR A C 1
ATOM 1864 O O . THR A 1 238 ? 17.513 -14.829 -10.629 1.00 97.12 238 THR A O 1
ATOM 1867 N N . TYR A 1 239 ? 15.827 -15.519 -9.325 1.00 97.81 239 TYR A N 1
ATOM 1868 C CA . TYR A 1 239 ? 14.774 -15.328 -10.325 1.00 97.81 239 TYR A CA 1
ATOM 1869 C C . TYR A 1 239 ? 14.700 -13.881 -10.829 1.00 97.81 239 TYR A C 1
ATOM 1871 O O . TYR A 1 239 ? 14.605 -13.642 -12.036 1.00 97.81 239 TYR A O 1
ATOM 1879 N N . LEU A 1 240 ? 14.778 -12.904 -9.921 1.00 97.50 240 LEU A N 1
ATOM 1880 C CA . LEU A 1 240 ? 14.742 -11.490 -10.279 1.00 97.50 240 LEU A CA 1
ATOM 1881 C C . LEU A 1 240 ? 15.924 -11.120 -11.175 1.00 97.50 240 LEU A C 1
ATOM 1883 O O . LEU A 1 240 ? 15.725 -10.467 -12.196 1.00 97.50 240 LEU A O 1
ATOM 1887 N N . ARG A 1 241 ? 17.130 -11.590 -10.845 1.00 97.12 241 ARG A N 1
ATOM 1888 C CA . ARG A 1 241 ? 18.354 -11.311 -11.608 1.00 97.12 241 ARG A CA 1
ATOM 1889 C C . ARG A 1 241 ? 18.381 -11.994 -12.971 1.00 97.12 241 ARG A C 1
ATOM 1891 O O . ARG A 1 241 ? 18.769 -11.374 -13.956 1.00 97.12 241 ARG A O 1
ATOM 1898 N N . GLU A 1 242 ? 18.015 -13.268 -13.021 1.00 97.00 242 GLU A N 1
ATOM 1899 C CA . GLU A 1 242 ? 18.244 -14.117 -14.195 1.00 97.00 242 GLU A CA 1
ATOM 1900 C C . GLU A 1 242 ? 17.043 -14.182 -15.136 1.00 97.00 242 GLU A C 1
ATOM 1902 O O . GLU A 1 242 ? 17.203 -14.490 -16.313 1.00 97.00 242 GLU A O 1
ATOM 1907 N N . THR A 1 243 ? 15.837 -13.895 -14.639 1.00 97.00 243 THR A N 1
ATOM 1908 C CA . THR A 1 243 ? 14.600 -14.028 -15.420 1.00 97.00 243 THR A CA 1
ATOM 1909 C C . THR A 1 243 ? 13.843 -12.712 -15.520 1.00 97.00 243 THR A C 1
ATOM 1911 O O . THR A 1 243 ? 13.596 -12.226 -16.623 1.00 97.00 243 THR A O 1
ATOM 1914 N N . TRP A 1 244 ? 13.473 -12.110 -14.389 1.00 98.25 244 TRP A N 1
ATOM 1915 C CA . TRP A 1 244 ? 12.587 -10.946 -14.410 1.00 98.25 244 TRP A CA 1
ATOM 1916 C C . TRP A 1 244 ? 13.272 -9.680 -14.948 1.00 98.25 244 TRP A C 1
ATOM 1918 O O . TRP A 1 244 ? 12.731 -8.997 -15.816 1.00 98.25 244 TRP A O 1
ATOM 1928 N N . ASN A 1 245 ? 14.486 -9.379 -14.480 1.00 97.81 245 ASN A N 1
ATOM 1929 C CA . ASN A 1 245 ? 15.244 -8.198 -14.896 1.00 97.81 245 ASN A CA 1
ATOM 1930 C C . ASN A 1 245 ? 15.571 -8.209 -16.402 1.00 97.81 245 ASN A C 1
ATOM 1932 O O . ASN A 1 245 ? 15.314 -7.196 -17.057 1.00 97.81 245 ASN A O 1
ATOM 1936 N N . PRO A 1 246 ? 16.033 -9.329 -17.001 1.00 97.56 246 PRO A N 1
ATOM 1937 C CA . PRO A 1 246 ? 16.184 -9.426 -18.450 1.00 97.56 246 PRO A CA 1
ATOM 1938 C C . PRO A 1 246 ? 14.890 -9.155 -19.223 1.00 97.56 246 PRO A C 1
ATOM 1940 O O . PRO A 1 246 ? 14.942 -8.442 -20.224 1.00 97.56 246 PRO A O 1
ATOM 1943 N N . LYS A 1 247 ? 13.732 -9.641 -18.746 1.00 97.75 247 LYS A N 1
ATOM 1944 C CA . LYS A 1 247 ? 12.430 -9.337 -19.367 1.00 97.75 247 LYS A CA 1
ATOM 1945 C C . LYS A 1 247 ? 12.120 -7.841 -19.330 1.00 97.75 247 LYS A C 1
ATOM 1947 O O . LYS A 1 247 ? 11.787 -7.271 -20.363 1.00 97.75 247 LYS A O 1
ATOM 1952 N N . LEU A 1 248 ? 12.307 -7.176 -18.186 1.00 97.81 248 LEU A N 1
ATOM 1953 C CA . LEU A 1 248 ? 12.142 -5.719 -18.092 1.00 97.81 248 LEU A CA 1
ATOM 1954 C C . LEU A 1 248 ? 13.054 -4.981 -19.085 1.00 97.81 248 LEU A C 1
ATOM 1956 O O . LEU A 1 248 ? 12.605 -4.080 -19.791 1.00 97.81 248 LEU A O 1
ATOM 1960 N N . ARG A 1 249 ? 14.335 -5.362 -19.167 1.00 97.69 249 ARG A N 1
ATOM 1961 C CA . ARG A 1 249 ? 15.274 -4.754 -20.125 1.00 97.69 249 ARG A CA 1
ATOM 1962 C C . ARG A 1 249 ? 14.841 -4.980 -21.567 1.00 97.69 249 ARG A C 1
ATOM 1964 O O . ARG A 1 249 ? 15.021 -4.087 -22.393 1.00 97.69 249 ARG A O 1
ATOM 1971 N N . GLN A 1 250 ? 14.290 -6.149 -21.878 1.00 97.12 250 GLN A N 1
ATOM 1972 C CA . GLN A 1 250 ? 13.776 -6.464 -23.205 1.00 97.12 250 GLN A CA 1
ATOM 1973 C C . GLN A 1 250 ? 12.570 -5.586 -23.556 1.00 97.12 250 GLN A C 1
ATOM 1975 O O . GLN A 1 250 ? 12.569 -4.985 -24.628 1.00 97.12 250 GLN A O 1
ATOM 1980 N N . GLU A 1 251 ? 11.603 -5.442 -22.644 1.00 97.06 251 GLU A N 1
ATOM 1981 C CA . GLU A 1 251 ? 10.457 -4.542 -22.833 1.00 97.06 251 GLU A CA 1
ATOM 1982 C C . GLU A 1 251 ? 10.914 -3.099 -23.060 1.00 97.06 251 GLU A C 1
ATOM 1984 O O . GLU A 1 251 ? 10.479 -2.450 -24.006 1.00 97.06 251 GLU A O 1
ATOM 1989 N N . LEU A 1 252 ? 11.871 -2.617 -22.263 1.00 97.38 252 LEU A N 1
ATOM 1990 C CA . LEU A 1 252 ? 12.410 -1.266 -22.411 1.00 97.38 252 LEU A CA 1
ATOM 1991 C C . LEU A 1 252 ? 13.195 -1.073 -23.717 1.00 97.38 252 LEU A C 1
ATOM 1993 O O . LEU A 1 252 ? 13.070 -0.031 -24.349 1.00 97.38 252 LEU A O 1
ATOM 1997 N N . SER A 1 253 ? 14.032 -2.029 -24.121 1.00 97.19 253 SER A N 1
ATOM 1998 C CA . SER A 1 253 ? 14.945 -1.849 -25.263 1.00 97.19 253 SER A CA 1
ATOM 1999 C C . SER A 1 253 ? 14.318 -2.166 -26.615 1.00 97.19 253 SER A C 1
ATOM 2001 O O . SER A 1 253 ? 14.596 -1.462 -27.582 1.00 97.19 253 SER A O 1
ATOM 2003 N N . LEU A 1 254 ? 13.493 -3.211 -26.689 1.00 95.44 254 LEU A N 1
ATOM 2004 C CA . LEU A 1 254 ? 12.915 -3.699 -27.940 1.00 95.44 254 LEU A CA 1
ATOM 2005 C C . LEU A 1 254 ? 11.441 -3.324 -28.084 1.00 95.44 254 LEU A C 1
ATOM 2007 O O . LEU A 1 254 ? 10.967 -3.236 -29.214 1.00 95.44 254 LEU A O 1
ATOM 2011 N N . ASN A 1 255 ? 10.740 -3.073 -26.970 1.00 94.69 255 ASN A N 1
ATOM 2012 C CA . ASN A 1 255 ? 9.296 -2.831 -26.933 1.00 94.69 255 ASN A CA 1
ATOM 2013 C C . ASN A 1 255 ? 8.508 -3.848 -27.789 1.00 94.69 255 ASN A C 1
ATOM 2015 O O . ASN A 1 255 ? 7.745 -3.449 -28.668 1.00 94.69 255 ASN A O 1
ATOM 2019 N N . PRO A 1 256 ? 8.721 -5.165 -27.589 1.00 92.88 256 PRO A N 1
ATOM 2020 C CA . PRO A 1 256 ? 8.229 -6.201 -28.499 1.00 92.88 256 PRO A CA 1
ATOM 2021 C C . PRO A 1 256 ? 6.699 -6.265 -28.580 1.00 92.88 256 PRO A C 1
ATOM 2023 O O . PRO A 1 256 ? 6.160 -6.743 -29.573 1.00 92.88 256 PRO A O 1
ATOM 2026 N N . HIS A 1 257 ? 6.011 -5.787 -27.543 1.00 90.88 257 HIS A N 1
ATOM 2027 C CA . HIS A 1 257 ? 4.552 -5.744 -27.464 1.00 90.88 257 HIS A CA 1
ATOM 2028 C C . HIS A 1 257 ? 3.963 -4.367 -27.800 1.00 90.88 257 HIS A C 1
ATOM 2030 O O . HIS A 1 257 ? 2.756 -4.181 -27.676 1.00 90.88 257 HIS A O 1
ATOM 2036 N N . GLU A 1 258 ? 4.803 -3.401 -28.181 1.00 92.19 258 GLU A N 1
ATOM 2037 C CA . GLU A 1 258 ? 4.399 -2.043 -28.566 1.00 92.19 258 GLU A CA 1
ATOM 2038 C C . GLU A 1 258 ? 3.599 -1.285 -27.488 1.00 92.19 258 GLU A C 1
ATOM 2040 O O . GLU A 1 258 ? 2.848 -0.359 -27.789 1.00 92.19 258 GLU A O 1
ATOM 2045 N N . PHE A 1 259 ? 3.771 -1.640 -26.209 1.00 90.81 259 PHE A N 1
ATOM 2046 C CA . PHE A 1 259 ? 3.121 -0.921 -25.112 1.00 90.81 259 PHE A CA 1
ATOM 2047 C C . PHE A 1 259 ? 3.740 0.459 -24.899 1.00 90.81 259 PHE A C 1
ATOM 2049 O O . PHE A 1 259 ? 3.022 1.428 -24.660 1.00 90.81 259 PHE A O 1
ATOM 2056 N N . LEU A 1 260 ? 5.070 0.571 -24.964 1.00 92.25 260 LEU A N 1
ATOM 2057 C CA . LEU A 1 260 ? 5.742 1.858 -24.810 1.00 92.25 260 LEU A CA 1
ATOM 2058 C C . LEU A 1 260 ? 5.522 2.727 -26.059 1.00 92.25 260 LEU A C 1
ATOM 2060 O O . LEU A 1 260 ? 5.553 2.207 -27.175 1.00 92.25 260 LEU A O 1
ATOM 2064 N N . PRO A 1 261 ? 5.391 4.058 -25.912 1.00 90.00 261 PRO A N 1
ATOM 2065 C CA . PRO A 1 261 ? 5.278 4.956 -27.063 1.00 90.00 261 PRO A CA 1
ATOM 2066 C C . PRO A 1 261 ? 6.548 4.964 -27.928 1.00 90.00 261 PRO A C 1
ATOM 2068 O O . PRO A 1 261 ? 6.482 5.217 -29.127 1.00 90.00 261 PRO A O 1
ATOM 2071 N N . LEU A 1 262 ? 7.708 4.706 -27.317 1.00 93.00 262 LEU A N 1
ATOM 2072 C CA . LEU A 1 262 ? 9.017 4.629 -27.959 1.00 93.00 262 LEU A CA 1
ATOM 2073 C C . LEU A 1 262 ? 9.876 3.588 -27.235 1.00 93.00 262 LEU A C 1
ATOM 2075 O O . LEU A 1 262 ? 9.699 3.348 -26.042 1.00 93.00 262 LEU A O 1
ATOM 2079 N N . GLN A 1 263 ? 10.849 3.012 -27.941 1.00 95.56 263 GLN A N 1
ATOM 2080 C CA . GLN A 1 263 ? 11.897 2.205 -27.317 1.00 95.56 263 GLN A CA 1
ATOM 2081 C C . GLN A 1 263 ? 12.779 3.082 -26.416 1.00 95.56 263 GLN A C 1
ATOM 2083 O O . GLN A 1 263 ? 13.140 4.207 -26.766 1.00 95.56 263 GLN A O 1
ATOM 2088 N N . LEU A 1 264 ? 13.172 2.539 -25.268 1.00 96.69 264 LEU A N 1
ATOM 2089 C CA . LEU A 1 264 ? 13.944 3.206 -24.219 1.00 96.69 264 LEU A CA 1
ATOM 2090 C C . LEU A 1 264 ? 15.274 2.464 -23.939 1.00 96.69 264 LEU A C 1
ATOM 2092 O O . LEU A 1 264 ? 15.554 2.110 -22.788 1.00 96.69 264 LEU A O 1
ATOM 2096 N N . PRO A 1 265 ? 16.142 2.224 -24.948 1.00 96.62 265 PRO A N 1
ATOM 2097 C CA . PRO A 1 265 ? 17.346 1.402 -24.788 1.00 96.62 265 PRO A CA 1
ATOM 2098 C C . PRO A 1 265 ? 18.356 1.985 -23.790 1.00 96.62 265 PRO A C 1
ATOM 2100 O O . PRO A 1 265 ? 19.010 1.232 -23.072 1.00 96.62 265 PRO A O 1
ATOM 2103 N N . MET A 1 266 ? 18.451 3.315 -23.684 1.00 96.25 266 MET A N 1
ATOM 2104 C CA . MET A 1 266 ? 19.306 3.968 -22.683 1.00 96.25 266 MET A CA 1
ATOM 2105 C C . MET A 1 266 ? 18.819 3.704 -21.253 1.00 96.25 266 MET A C 1
ATOM 2107 O O . MET A 1 266 ? 19.625 3.461 -20.360 1.00 96.25 266 MET A O 1
ATOM 2111 N N . ILE A 1 267 ? 17.499 3.690 -21.031 1.00 96.31 267 ILE A N 1
ATOM 2112 C CA . ILE A 1 267 ? 16.925 3.353 -19.722 1.00 96.31 267 ILE A CA 1
ATOM 2113 C C . ILE A 1 267 ? 17.138 1.864 -19.433 1.00 96.31 267 ILE A C 1
ATOM 2115 O O . ILE A 1 267 ? 17.527 1.517 -18.322 1.00 96.31 267 ILE A O 1
ATOM 2119 N N . ALA A 1 268 ? 16.980 0.992 -20.436 1.00 96.88 268 ALA A N 1
ATOM 2120 C CA . ALA A 1 268 ? 17.252 -0.441 -20.302 1.00 96.88 268 ALA A CA 1
ATOM 2121 C C . ALA A 1 268 ? 18.695 -0.732 -19.844 1.00 96.88 268 ALA A C 1
ATOM 2123 O O . ALA A 1 268 ? 18.911 -1.620 -19.019 1.00 96.88 268 ALA A O 1
ATOM 2124 N N . GLN A 1 269 ? 19.679 0.029 -20.339 1.00 95.31 269 GLN A N 1
ATOM 2125 C CA . GLN A 1 269 ? 21.083 -0.077 -19.915 1.00 95.31 269 GLN A CA 1
ATOM 2126 C C . GLN A 1 269 ? 21.305 0.389 -18.470 1.00 95.31 269 GLN A C 1
ATOM 2128 O O . GLN A 1 269 ? 22.161 -0.160 -17.777 1.00 95.31 269 GLN A O 1
ATOM 2133 N N . ASN A 1 270 ? 20.512 1.357 -18.003 1.00 93.94 270 ASN A N 1
ATOM 2134 C CA . ASN A 1 270 ? 20.581 1.883 -16.639 1.00 93.94 270 ASN A CA 1
ATOM 2135 C C . ASN A 1 270 ? 19.886 0.990 -15.600 1.00 93.94 270 ASN A C 1
ATOM 2137 O O . ASN A 1 270 ? 20.026 1.227 -14.399 1.00 93.94 270 ASN A O 1
ATOM 2141 N N . VAL A 1 271 ? 19.142 -0.038 -16.024 1.00 95.44 271 VAL A N 1
ATOM 2142 C CA . VAL A 1 271 ? 18.562 -1.016 -15.099 1.00 95.44 271 VAL A CA 1
ATOM 2143 C C . VAL A 1 271 ? 19.704 -1.756 -14.395 1.00 95.44 271 VAL A C 1
ATOM 2145 O O . VAL A 1 271 ? 20.494 -2.454 -15.026 1.00 95.44 271 VAL A O 1
ATOM 2148 N N . ASN A 1 272 ? 19.796 -1.640 -13.070 1.00 93.50 272 ASN A N 1
ATOM 2149 C CA . ASN A 1 272 ? 20.805 -2.351 -12.280 1.00 93.50 272 ASN A CA 1
ATOM 2150 C C . ASN A 1 272 ? 20.579 -3.877 -12.364 1.00 93.50 272 ASN A C 1
ATOM 2152 O O . ASN A 1 272 ? 19.439 -4.330 -12.409 1.00 93.50 272 ASN A O 1
ATOM 2156 N N . ALA A 1 273 ? 21.639 -4.691 -12.387 1.00 90.88 273 ALA A N 1
ATOM 2157 C CA . ALA A 1 273 ? 21.531 -6.158 -12.412 1.00 90.88 273 ALA A CA 1
ATOM 2158 C C . ALA A 1 273 ? 20.860 -6.748 -11.154 1.00 90.88 273 ALA A C 1
ATOM 2160 O O . ALA A 1 273 ? 20.262 -7.817 -11.218 1.00 90.88 273 ALA A O 1
ATOM 2161 N N . CYS A 1 274 ? 20.934 -6.041 -10.027 1.00 89.31 274 CYS A N 1
ATOM 2162 C CA . CYS A 1 274 ? 20.283 -6.406 -8.769 1.00 89.31 274 CYS A CA 1
ATOM 2163 C C . CYS A 1 274 ? 18.888 -5.780 -8.606 1.00 89.31 274 CYS A C 1
ATOM 2165 O O . CYS A 1 274 ? 18.296 -5.905 -7.539 1.00 89.31 274 CYS A O 1
ATOM 2167 N N . PHE A 1 275 ? 18.375 -5.068 -9.615 1.00 94.75 275 PHE A N 1
ATOM 2168 C CA . PHE A 1 275 ? 17.017 -4.526 -9.579 1.00 94.75 275 PHE A CA 1
ATOM 2169 C C . PHE A 1 275 ? 15.983 -5.607 -9.955 1.00 94.75 275 PHE A C 1
ATOM 2171 O O . PHE A 1 275 ? 16.239 -6.387 -10.871 1.00 94.75 275 PHE A O 1
ATOM 2178 N N . PRO A 1 276 ? 14.786 -5.619 -9.350 1.00 95.38 276 PRO A N 1
ATOM 2179 C CA . PRO A 1 276 ? 14.393 -4.872 -8.159 1.00 95.38 276 PRO A CA 1
ATOM 2180 C C . PRO A 1 276 ? 14.954 -5.523 -6.888 1.00 95.38 276 PRO A C 1
ATOM 2182 O O . PRO A 1 276 ? 15.341 -6.691 -6.891 1.00 95.38 276 PRO A O 1
ATOM 2185 N N . ASN A 1 277 ? 14.971 -4.774 -5.782 1.00 93.94 277 ASN A N 1
ATOM 2186 C CA . ASN A 1 277 ? 15.321 -5.329 -4.476 1.00 93.94 277 ASN A CA 1
ATOM 2187 C C . ASN A 1 277 ? 14.267 -6.375 -4.059 1.00 93.94 277 ASN A C 1
ATOM 2189 O O . ASN A 1 277 ? 13.083 -6.063 -3.928 1.00 93.94 277 ASN A O 1
ATOM 2193 N N . SER A 1 278 ? 14.710 -7.610 -3.842 1.00 94.69 278 SER A N 1
ATOM 2194 C CA . SER A 1 278 ? 13.877 -8.768 -3.503 1.00 94.69 278 SER A CA 1
ATOM 2195 C C . SER A 1 278 ? 13.085 -8.606 -2.204 1.00 94.69 278 SER A C 1
ATOM 2197 O O . SER A 1 278 ? 11.941 -9.054 -2.139 1.00 94.69 278 SER A O 1
ATOM 2199 N N . LEU A 1 279 ? 13.660 -7.964 -1.180 1.00 92.69 279 LEU A N 1
ATOM 2200 C CA . LEU A 1 279 ? 12.978 -7.705 0.091 1.00 92.69 279 LEU A CA 1
ATOM 2201 C C . LEU A 1 279 ? 11.824 -6.725 -0.105 1.00 92.69 279 LEU A C 1
ATOM 2203 O O . LEU A 1 279 ? 10.725 -6.987 0.369 1.00 92.69 279 LEU A O 1
ATOM 2207 N N . ILE A 1 280 ? 12.045 -5.652 -0.868 1.00 92.56 280 ILE A N 1
ATOM 2208 C CA . ILE A 1 280 ? 11.007 -4.656 -1.175 1.00 92.56 280 ILE A CA 1
ATOM 2209 C C . ILE A 1 280 ? 9.889 -5.281 -2.002 1.00 92.56 280 ILE A C 1
ATOM 2211 O O . ILE A 1 280 ? 8.715 -5.080 -1.702 1.00 92.56 280 ILE A O 1
ATOM 2215 N N . VAL A 1 281 ? 10.240 -6.088 -3.008 1.00 94.19 281 VAL A N 1
ATOM 2216 C CA . VAL A 1 281 ? 9.247 -6.840 -3.782 1.00 94.19 281 VAL A CA 1
ATOM 2217 C C . VAL A 1 281 ? 8.418 -7.728 -2.859 1.00 94.19 281 VAL A C 1
ATOM 2219 O O . VAL A 1 281 ? 7.200 -7.673 -2.931 1.00 94.19 281 VAL A O 1
ATOM 2222 N N . ARG A 1 282 ? 9.032 -8.498 -1.954 1.00 92.44 282 ARG A N 1
ATOM 2223 C CA . ARG A 1 282 ? 8.291 -9.358 -1.0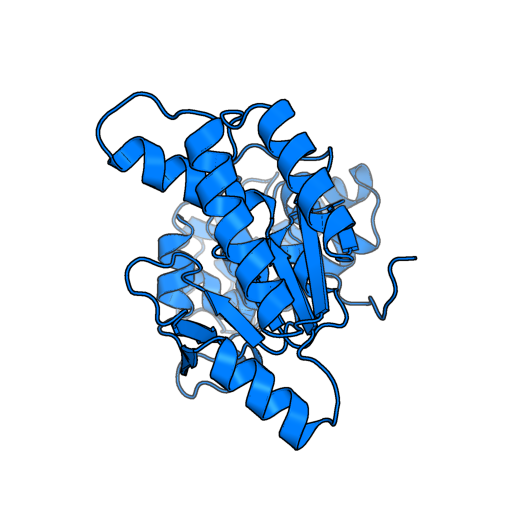14 1.00 92.44 282 ARG A CA 1
ATOM 2224 C C . ARG A 1 282 ? 7.401 -8.562 -0.058 1.00 92.44 282 ARG A C 1
ATOM 2226 O O . ARG A 1 282 ? 6.285 -8.994 0.227 1.00 92.44 282 ARG A O 1
ATOM 2233 N N . TYR A 1 283 ? 7.906 -7.434 0.427 1.00 90.94 283 TYR A N 1
ATOM 2234 C CA . TYR A 1 283 ? 7.235 -6.577 1.398 1.00 90.94 283 TYR A CA 1
ATOM 2235 C C . TYR A 1 283 ? 6.003 -5.879 0.806 1.00 90.94 283 TYR A C 1
ATOM 2237 O O . TYR A 1 283 ? 4.972 -5.811 1.468 1.00 90.94 283 TYR A O 1
ATOM 2245 N N . LEU A 1 284 ? 6.081 -5.440 -0.457 1.00 92.00 284 LEU A N 1
ATOM 2246 C CA . LEU A 1 284 ? 5.015 -4.691 -1.133 1.00 92.00 284 LEU A CA 1
ATOM 2247 C C . LEU A 1 284 ? 4.154 -5.515 -2.095 1.00 92.00 284 LEU A C 1
ATOM 2249 O O . LEU A 1 284 ? 3.109 -5.033 -2.532 1.00 92.00 284 LEU A O 1
ATOM 2253 N N . ALA A 1 285 ? 4.581 -6.723 -2.474 1.00 92.06 285 ALA A N 1
ATOM 2254 C CA . ALA A 1 285 ? 3.848 -7.528 -3.443 1.00 92.06 285 ALA A CA 1
ATOM 2255 C C . ALA A 1 285 ? 2.458 -7.876 -2.905 1.00 92.06 285 ALA A C 1
ATOM 2257 O O . ALA A 1 285 ? 2.359 -8.525 -1.845 1.00 92.06 285 ALA A O 1
ATOM 2258 N N . PRO A 1 286 ? 1.393 -7.507 -3.644 1.00 88.75 286 PRO A N 1
ATOM 2259 C CA . PRO A 1 286 ? 0.075 -7.955 -3.287 1.00 88.75 286 PRO A CA 1
ATOM 2260 C C . PRO A 1 286 ? -0.060 -9.468 -3.498 1.00 88.75 286 PRO A C 1
ATOM 2262 O O . PRO A 1 286 ? 0.559 -10.025 -4.405 1.00 88.75 286 PRO A O 1
ATOM 2265 N N . TYR A 1 287 ? -0.871 -10.137 -2.678 1.00 77.69 287 TYR A N 1
ATOM 2266 C CA . TYR A 1 287 ? -1.184 -11.540 -2.882 1.00 77.69 287 TYR A CA 1
ATOM 2267 C C . TYR A 1 287 ? -2.080 -11.694 -4.118 1.00 77.69 287 TYR A C 1
ATOM 2269 O O . TYR A 1 287 ? -3.104 -11.016 -4.249 1.00 77.69 287 TYR A O 1
ATOM 2277 N N . VAL A 1 288 ? -1.705 -12.596 -5.020 1.00 67.19 288 VAL A N 1
ATOM 2278 C CA . VAL A 1 288 ? -2.452 -12.929 -6.240 1.00 67.19 288 VAL A CA 1
ATOM 2279 C C . VAL A 1 288 ? -3.413 -14.089 -5.977 1.00 67.19 288 VAL A C 1
ATOM 2281 O O . VAL A 1 288 ? -4.461 -14.175 -6.621 1.00 67.19 288 VAL A O 1
ATOM 2284 N N . THR A 1 289 ? -3.093 -14.968 -5.019 1.00 57.16 289 THR A N 1
ATOM 2285 C CA . THR A 1 289 ? -3.845 -16.213 -4.770 1.00 57.16 289 THR A CA 1
ATOM 2286 C C . THR A 1 289 ? -4.685 -16.232 -3.490 1.00 57.16 289 THR A C 1
ATOM 2288 O O . THR A 1 289 ? -5.428 -17.192 -3.280 1.00 57.16 289 THR A O 1
ATOM 2291 N N . TYR A 1 290 ? -4.591 -15.230 -2.612 1.00 50.19 290 TYR A N 1
ATOM 2292 C CA . TYR A 1 290 ? -5.176 -15.328 -1.268 1.00 50.19 290 TYR A CA 1
ATOM 2293 C C . TYR A 1 290 ? -6.709 -15.140 -1.229 1.00 50.19 290 TYR A C 1
ATOM 2295 O O . TYR A 1 290 ? -7.259 -14.227 -1.846 1.00 50.19 290 TYR A O 1
ATOM 2303 N N . LYS A 1 291 ? -7.387 -16.017 -0.471 1.00 42.59 291 LYS A N 1
ATOM 2304 C CA . LYS A 1 291 ? -8.837 -16.051 -0.199 1.00 42.59 291 LYS A CA 1
ATOM 2305 C C . LYS A 1 291 ? -9.098 -16.325 1.300 1.00 42.59 291 LYS A C 1
ATOM 2307 O O . LYS A 1 291 ? -9.507 -17.435 1.619 1.00 42.59 291 LYS A O 1
ATOM 2312 N N . GLY A 1 292 ? -8.850 -15.351 2.185 1.00 36.66 292 GLY A N 1
ATOM 2313 C CA . GLY A 1 292 ? -9.203 -15.379 3.628 1.00 36.66 292 GLY A CA 1
ATOM 2314 C C . GLY A 1 292 ? -8.555 -16.515 4.451 1.00 36.66 292 GLY A C 1
ATOM 2315 O O . GLY A 1 292 ? -7.995 -17.457 3.901 1.00 36.66 292 GLY A O 1
ATOM 2316 N N . THR A 1 293 ? -8.527 -16.532 5.782 1.00 33.69 293 THR A N 1
ATOM 2317 C CA . THR A 1 293 ? -8.892 -15.593 6.857 1.00 33.69 293 THR A CA 1
ATOM 2318 C C . THR A 1 293 ? -7.701 -15.514 7.825 1.00 33.69 293 THR A C 1
ATOM 2320 O O . THR A 1 293 ? -7.020 -16.525 8.023 1.00 33.69 293 THR A O 1
ATOM 2323 N N . PHE A 1 294 ? -7.459 -14.365 8.458 1.00 39.03 294 PHE A N 1
ATOM 2324 C CA . PHE A 1 294 ? -6.619 -14.310 9.658 1.00 39.03 294 PHE A CA 1
ATOM 2325 C C . PHE A 1 294 ? -7.446 -14.855 10.831 1.00 39.03 294 PHE A C 1
ATOM 2327 O O . PHE A 1 294 ? -8.611 -14.491 10.976 1.00 39.03 294 PHE A O 1
ATOM 2334 N N . SER A 1 295 ? -6.890 -15.811 11.573 1.00 30.67 295 SER A N 1
ATOM 2335 C CA . SER A 1 295 ? -7.505 -16.444 12.749 1.00 30.67 295 SER A CA 1
ATOM 2336 C C . SER A 1 295 ? -6.807 -16.009 14.021 1.00 30.67 295 SER A C 1
ATOM 2338 O O . SER A 1 295 ? -5.553 -16.047 13.976 1.00 30.67 295 SER A O 1
#

InterPro domains:
  IPR029060 PIN-like domain superfamily [SSF88723] (29-198)